Protein AF-A0A9D9HV81-F1 (afdb_monomer_lite)

Structure (mmCIF, N/CA/C/O backbone):
data_AF-A0A9D9HV81-F1
#
_entry.id   AF-A0A9D9HV81-F1
#
loop_
_atom_site.group_PDB
_atom_site.id
_atom_site.type_symbol
_atom_site.label_atom_id
_atom_site.label_alt_id
_atom_site.label_comp_id
_atom_site.label_asym_id
_atom_site.label_entity_id
_atom_site.label_seq_id
_atom_site.pdbx_PDB_ins_code
_atom_site.Cartn_x
_atom_site.Cartn_y
_atom_site.Cartn_z
_atom_site.occupancy
_atom_site.B_iso_or_equiv
_atom_site.auth_seq_id
_atom_site.auth_comp_id
_atom_site.auth_asym_id
_atom_site.auth_atom_id
_atom_site.pdbx_PDB_model_num
ATOM 1 N N . MET A 1 1 ? -72.486 -33.921 -45.889 1.00 36.31 1 MET A N 1
ATOM 2 C CA . MET A 1 1 ? -71.104 -34.350 -45.577 1.00 36.31 1 MET A CA 1
ATOM 3 C C . MET A 1 1 ? -70.377 -33.204 -44.878 1.00 36.31 1 MET A C 1
ATOM 5 O O . MET A 1 1 ? -70.515 -32.095 -45.359 1.00 36.31 1 MET A O 1
ATOM 9 N N . LYS A 1 2 ? -69.633 -33.518 -43.796 1.00 39.72 2 LYS A N 1
ATOM 10 C CA . LYS A 1 2 ? -68.465 -32.812 -43.193 1.00 39.72 2 LYS A CA 1
ATOM 11 C C . LYS A 1 2 ? -68.655 -31.318 -42.820 1.00 39.72 2 LYS A C 1
ATOM 13 O O . LYS A 1 2 ? -68.751 -30.487 -43.702 1.00 39.72 2 LYS A O 1
ATOM 18 N N . LYS A 1 3 ? -68.891 -30.970 -41.539 1.00 55.50 3 LYS A N 1
ATOM 19 C CA . LYS A 1 3 ? -67.945 -30.726 -40.402 1.00 55.50 3 LYS A CA 1
ATOM 20 C C . LYS A 1 3 ? -67.026 -29.500 -40.587 1.00 55.50 3 LYS A C 1
ATOM 22 O O . LYS A 1 3 ? -66.565 -29.294 -41.695 1.00 55.50 3 LYS A O 1
ATOM 27 N N . LEU A 1 4 ? -66.681 -28.862 -39.448 1.00 46.25 4 LEU A N 1
ATOM 28 C CA . LEU A 1 4 ? -65.788 -27.698 -39.189 1.00 46.25 4 LEU A CA 1
ATOM 29 C C . LEU A 1 4 ? -66.523 -26.341 -39.242 1.00 46.25 4 LEU A C 1
ATOM 31 O O . LEU A 1 4 ? -67.206 -26.076 -40.212 1.00 46.25 4 LEU A O 1
ATOM 35 N N . PHE A 1 5 ? -66.492 -25.435 -38.258 1.00 43.47 5 PHE A N 1
ATOM 36 C CA . PHE A 1 5 ? -65.501 -25.096 -37.230 1.00 43.47 5 PHE A CA 1
ATOM 37 C C . PHE A 1 5 ? -66.213 -24.605 -35.951 1.00 43.47 5 PHE A C 1
ATOM 39 O O . PHE A 1 5 ? -66.939 -23.619 -35.990 1.00 43.47 5 PHE A O 1
ATOM 46 N N . ILE A 1 6 ? -65.953 -25.236 -34.804 1.00 50.91 6 ILE A N 1
ATOM 47 C CA . ILE A 1 6 ? -66.181 -24.645 -33.475 1.00 50.91 6 ILE A CA 1
ATOM 48 C C . ILE A 1 6 ? -64.888 -24.881 -32.706 1.00 50.91 6 ILE A C 1
ATOM 50 O O . ILE A 1 6 ? -64.682 -25.964 -32.170 1.00 50.91 6 ILE A O 1
ATOM 54 N N . PHE A 1 7 ? -63.973 -23.914 -32.708 1.00 45.78 7 PHE A N 1
ATOM 55 C CA . PHE A 1 7 ? -62.816 -23.946 -31.819 1.00 45.78 7 PHE A CA 1
ATOM 56 C C . PHE A 1 7 ? -62.365 -22.525 -31.460 1.00 45.78 7 PHE A C 1
ATOM 58 O O . PHE A 1 7 ? -62.000 -21.742 -32.328 1.00 45.78 7 PHE A O 1
ATOM 65 N N . LYS A 1 8 ? -62.314 -22.292 -30.141 1.00 48.19 8 LYS A N 1
ATOM 66 C CA . LYS A 1 8 ? -61.430 -21.360 -29.415 1.00 48.19 8 LYS A CA 1
ATOM 67 C C . LYS A 1 8 ? -61.729 -19.858 -29.510 1.00 48.19 8 LYS A C 1
ATOM 69 O O . LYS A 1 8 ? -60.959 -19.098 -30.075 1.00 48.19 8 LYS A O 1
ATOM 74 N N . SER A 1 9 ? -62.761 -19.428 -28.777 1.00 47.75 9 SER A N 1
ATOM 75 C CA . SER A 1 9 ? -62.931 -18.025 -28.343 1.00 47.75 9 SER A CA 1
ATOM 76 C C . SER A 1 9 ? -62.584 -17.785 -26.858 1.00 47.75 9 SER A C 1
ATOM 78 O O . SER A 1 9 ? -62.739 -16.672 -26.370 1.00 47.75 9 SER A O 1
ATOM 80 N N . ASN A 1 10 ? -62.077 -18.796 -26.135 1.00 47.03 10 ASN A N 1
ATOM 81 C CA . ASN A 1 10 ? -61.756 -18.691 -24.697 1.00 47.03 10 ASN A CA 1
ATOM 82 C C . ASN A 1 10 ? -60.250 -18.554 -24.395 1.00 47.03 10 ASN A C 1
ATOM 84 O O . ASN A 1 10 ? -59.849 -18.611 -23.239 1.00 47.03 10 ASN A O 1
ATOM 88 N N . THR A 1 11 ? -59.400 -18.371 -25.410 1.00 51.91 11 THR A N 1
ATOM 89 C CA . THR A 1 11 ? -57.932 -18.291 -25.236 1.00 51.91 11 THR A CA 1
ATOM 90 C C . THR A 1 11 ? -57.383 -16.862 -25.318 1.00 51.91 11 THR A C 1
ATOM 92 O O . THR A 1 11 ? -56.178 -16.674 -25.213 1.00 51.91 11 THR A O 1
ATOM 95 N N . LEU A 1 12 ? -58.243 -15.849 -25.482 1.00 50.16 12 LEU A N 1
ATOM 96 C CA . LEU A 1 12 ? -57.812 -14.445 -25.551 1.00 50.16 12 LEU A CA 1
ATOM 97 C C . LEU A 1 12 ? -57.922 -13.706 -24.202 1.00 50.16 12 LEU A C 1
ATOM 99 O O . LEU A 1 12 ? -57.233 -12.717 -23.988 1.00 50.16 12 LEU A O 1
ATOM 103 N N . ILE A 1 13 ? -58.735 -14.204 -23.263 1.00 56.94 13 ILE A N 1
ATOM 104 C CA . ILE A 1 13 ? -58.966 -13.544 -21.962 1.00 56.94 13 ILE A CA 1
ATOM 105 C C . ILE A 1 13 ? -57.890 -13.923 -20.926 1.00 56.94 13 ILE A C 1
ATOM 107 O O . ILE A 1 13 ? -57.551 -13.119 -20.063 1.00 56.94 13 ILE A O 1
ATOM 111 N N . ALA A 1 14 ? -57.262 -15.098 -21.053 1.00 55.66 14 ALA A N 1
ATOM 112 C CA . ALA A 1 14 ? -56.193 -15.530 -20.145 1.00 55.66 14 ALA A CA 1
ATOM 113 C C . ALA A 1 14 ? -54.864 -14.767 -20.340 1.00 55.66 14 ALA A C 1
ATOM 115 O O . ALA A 1 14 ? -54.033 -14.752 -19.436 1.00 55.66 14 ALA A O 1
ATOM 116 N N . LEU A 1 15 ? -54.664 -14.104 -21.487 1.00 55.78 15 LEU A N 1
ATOM 117 C CA . LEU A 1 15 ? -53.431 -13.361 -21.778 1.00 55.78 15 LEU A CA 1
ATOM 118 C C . LEU A 1 15 ? -53.443 -11.932 -21.202 1.00 55.78 15 LEU A C 1
ATOM 120 O O . LEU A 1 15 ? -52.384 -11.367 -20.948 1.00 55.78 15 LEU A O 1
ATOM 124 N N . ALA A 1 16 ? -54.624 -11.368 -20.925 1.00 58.56 16 ALA A N 1
ATOM 125 C CA . ALA A 1 16 ? -54.755 -10.025 -20.352 1.00 58.56 16 ALA A CA 1
ATOM 126 C C . ALA A 1 16 ? -54.485 -9.979 -18.833 1.00 58.56 16 ALA A C 1
ATOM 128 O O . ALA A 1 16 ? -54.111 -8.934 -18.310 1.00 58.56 16 ALA A O 1
ATOM 129 N N . ILE A 1 17 ? -54.620 -11.106 -18.123 1.00 59.38 17 ILE A N 1
ATOM 130 C CA . ILE A 1 17 ? -54.433 -11.177 -16.659 1.00 59.38 17 ILE A CA 1
ATOM 131 C C . ILE A 1 17 ? -52.945 -11.346 -16.279 1.00 59.38 17 ILE A C 1
ATOM 133 O O . ILE A 1 17 ? -52.546 -11.041 -15.161 1.00 59.38 17 ILE A O 1
ATOM 137 N N . LEU A 1 18 ? -52.084 -11.753 -17.219 1.00 57.25 18 LEU A N 1
ATOM 138 C CA . LEU A 1 18 ? -50.642 -11.920 -16.978 1.00 57.25 18 LEU A CA 1
ATOM 139 C C . LEU A 1 18 ? -49.826 -10.618 -17.090 1.00 57.25 18 LEU A C 1
ATOM 141 O O . LEU A 1 18 ? -48.638 -10.622 -16.783 1.00 57.25 18 LEU A O 1
ATOM 145 N N . LEU A 1 19 ? -50.441 -9.498 -17.488 1.00 54.34 19 LEU A N 1
ATOM 146 C CA . LEU A 1 19 ? -49.758 -8.205 -17.656 1.00 54.34 19 LEU A CA 1
ATOM 147 C C . LEU A 1 19 ? -49.909 -7.250 -16.454 1.00 54.34 19 LEU A C 1
ATOM 149 O O . LEU A 1 19 ? -49.325 -6.171 -16.468 1.00 54.34 19 LEU A O 1
ATOM 153 N N . SER A 1 20 ? -50.636 -7.627 -15.393 1.00 53.50 20 SER A N 1
ATOM 154 C CA . SER A 1 20 ? -50.851 -6.770 -14.211 1.00 53.50 20 SER A CA 1
ATOM 155 C C . SER A 1 20 ? -49.882 -7.014 -13.044 1.00 53.50 20 SER A C 1
ATOM 157 O O . SER A 1 20 ? -50.071 -6.447 -11.971 1.00 53.50 20 SER A O 1
ATOM 159 N N . ALA A 1 21 ? -48.837 -7.829 -13.220 1.00 47.72 21 ALA A N 1
ATOM 160 C CA . ALA A 1 21 ? -47.859 -8.140 -12.172 1.00 47.72 21 ALA A CA 1
ATOM 161 C C . ALA A 1 21 ? -46.446 -7.635 -12.518 1.00 47.72 21 ALA A C 1
ATOM 163 O O . ALA A 1 21 ? -45.473 -8.378 -12.473 1.00 47.72 21 ALA A O 1
ATOM 164 N N . CYS A 1 22 ? -46.328 -6.351 -12.855 1.00 49.38 22 CYS A N 1
ATOM 165 C CA . CYS A 1 22 ? -45.065 -5.612 -12.755 1.00 49.38 22 CYS A CA 1
ATOM 166 C C . CYS A 1 22 ? -45.307 -4.303 -11.991 1.00 49.38 22 CYS A C 1
ATOM 168 O O . CYS A 1 22 ? -44.971 -3.209 -12.430 1.00 49.38 22 CYS A O 1
ATOM 170 N N . GLY A 1 23 ? -45.960 -4.411 -10.833 1.00 44.56 23 GLY A N 1
ATOM 171 C CA . GLY A 1 23 ? -45.788 -3.417 -9.787 1.00 44.56 23 GLY A CA 1
ATOM 172 C C . GLY A 1 23 ? -44.443 -3.701 -9.140 1.00 44.56 23 GLY A C 1
ATOM 173 O O . GLY A 1 23 ? -44.371 -4.497 -8.210 1.00 44.56 23 GLY A O 1
ATOM 174 N N . THR A 1 24 ? -43.362 -3.112 -9.649 1.00 41.59 24 THR A N 1
ATOM 175 C CA . THR A 1 24 ? -42.150 -2.961 -8.845 1.00 41.59 24 THR A CA 1
ATOM 176 C C . THR A 1 24 ? -42.560 -2.196 -7.600 1.00 41.59 24 THR A C 1
ATOM 178 O O . THR A 1 24 ? -42.765 -0.983 -7.650 1.00 41.59 24 THR A O 1
ATOM 181 N N . THR A 1 25 ? -42.715 -2.905 -6.485 1.00 33.19 25 THR A N 1
ATOM 182 C CA . THR A 1 25 ? -42.706 -2.307 -5.160 1.00 33.19 25 THR A CA 1
ATOM 183 C C . THR A 1 25 ? -41.322 -1.694 -5.010 1.00 33.19 25 THR A C 1
ATOM 185 O O . THR A 1 25 ? -40.359 -2.350 -4.617 1.00 33.19 25 THR A O 1
ATOM 188 N N . VAL A 1 26 ? -41.188 -0.437 -5.427 1.00 36.25 26 VAL A N 1
ATOM 189 C CA . VAL A 1 26 ? -40.045 0.382 -5.061 1.00 36.25 26 VAL A CA 1
ATOM 190 C C . VAL A 1 26 ? -40.230 0.591 -3.569 1.00 36.25 26 VAL A C 1
ATOM 192 O O . VAL A 1 26 ? -41.003 1.445 -3.141 1.00 36.25 26 VAL A O 1
ATOM 195 N N . ASN A 1 27 ? -39.618 -0.277 -2.766 1.00 30.52 27 ASN A N 1
ATOM 196 C CA . ASN A 1 27 ? -39.504 -0.050 -1.339 1.00 30.52 27 ASN A CA 1
ATOM 197 C C . ASN A 1 27 ? -38.667 1.219 -1.180 1.00 30.52 27 ASN A C 1
ATOM 199 O O . ASN A 1 27 ? -37.437 1.169 -1.134 1.00 30.52 27 ASN A O 1
ATOM 203 N N . TYR A 1 28 ? -39.336 2.368 -1.131 1.00 27.66 28 TYR A N 1
ATOM 204 C CA . TYR A 1 28 ? -38.773 3.571 -0.554 1.00 27.66 28 TYR A CA 1
ATOM 205 C C . TYR A 1 28 ? -38.607 3.288 0.935 1.00 27.66 28 TYR A C 1
ATOM 207 O O . TYR A 1 28 ? -39.459 3.614 1.755 1.00 27.66 28 TYR A O 1
ATOM 215 N N . TYR A 1 29 ? -37.494 2.655 1.294 1.00 31.94 29 TYR A N 1
ATOM 216 C CA . TYR A 1 29 ? -36.954 2.831 2.625 1.00 31.94 29 TYR A CA 1
ATOM 217 C C . TYR A 1 29 ? -36.473 4.278 2.678 1.00 31.94 29 TYR A C 1
ATOM 219 O O . TYR A 1 29 ? -35.333 4.574 2.319 1.00 31.94 29 TYR A O 1
ATOM 227 N N . SER A 1 30 ? -37.350 5.200 3.087 1.00 28.27 30 SER A N 1
ATOM 228 C CA . SER A 1 30 ? -36.860 6.439 3.670 1.00 28.27 30 SER A CA 1
ATOM 229 C C . SER A 1 30 ? -36.152 6.017 4.950 1.00 28.27 30 SER A C 1
ATOM 231 O O . SER A 1 30 ? -36.780 5.796 5.985 1.00 28.27 30 SER A O 1
ATOM 233 N N . ALA A 1 31 ? -34.837 5.828 4.870 1.00 29.59 31 ALA A N 1
ATOM 234 C CA . ALA A 1 31 ? -34.019 5.968 6.050 1.00 29.59 31 ALA A CA 1
ATOM 235 C C . ALA A 1 31 ? -34.251 7.408 6.506 1.00 29.59 31 ALA A C 1
ATOM 237 O O . ALA A 1 31 ? -33.694 8.347 5.943 1.00 29.59 31 ALA A O 1
ATOM 238 N N . THR A 1 32 ? -35.126 7.591 7.489 1.00 31.38 32 THR A N 1
ATOM 239 C CA . THR A 1 32 ? -35.118 8.769 8.346 1.00 31.38 32 THR A CA 1
ATOM 240 C C . THR A 1 32 ? -33.841 8.689 9.177 1.00 31.38 32 THR A C 1
ATOM 242 O O . THR A 1 32 ? -33.883 8.490 10.386 1.00 31.38 32 THR A O 1
ATOM 245 N N . SER A 1 33 ? -32.678 8.770 8.523 1.00 30.39 33 SER A N 1
ATOM 246 C CA . SER A 1 33 ? -31.527 9.335 9.196 1.00 30.39 33 SER A CA 1
ATOM 247 C C . SER A 1 33 ? -31.904 10.795 9.356 1.00 30.39 33 SER A C 1
ATOM 249 O O . SER A 1 33 ? -31.981 11.527 8.365 1.00 30.39 33 SER A O 1
ATOM 251 N N . GLU A 1 34 ? -32.195 11.217 10.580 1.00 29.61 34 GLU A N 1
ATOM 252 C CA . GLU A 1 34 ? -31.964 12.609 10.917 1.00 29.61 34 GLU A CA 1
ATOM 253 C C . GLU A 1 34 ? -30.499 12.867 10.574 1.00 29.61 34 GLU A C 1
ATOM 255 O O . GLU A 1 34 ? -29.583 12.475 11.293 1.00 29.61 34 GLU A O 1
ATOM 260 N N . THR A 1 35 ? -30.257 13.445 9.400 1.00 31.36 35 THR A N 1
ATOM 261 C CA . THR A 1 35 ? -28.976 14.059 9.116 1.00 31.36 35 THR A CA 1
ATOM 262 C C . THR A 1 35 ? -28.893 15.203 10.105 1.00 31.36 35 THR A C 1
ATOM 264 O O . THR A 1 35 ? -29.470 16.268 9.869 1.00 31.36 35 THR A O 1
ATOM 267 N N . ILE A 1 36 ? -28.222 14.976 11.236 1.00 36.81 36 ILE A N 1
ATOM 268 C CA . ILE A 1 36 ? -27.678 16.074 12.018 1.00 36.81 36 ILE A CA 1
ATOM 269 C C . ILE A 1 36 ? -26.808 16.823 11.022 1.00 36.81 36 ILE A C 1
ATOM 271 O O . ILE A 1 36 ? -25.747 16.360 10.604 1.00 36.81 36 ILE A O 1
ATOM 275 N N . ASN A 1 37 ? -27.323 17.960 10.571 1.00 37.16 37 ASN A N 1
ATOM 276 C CA . ASN A 1 37 ? -26.587 18.898 9.760 1.00 37.16 37 ASN A CA 1
ATOM 277 C C . ASN A 1 37 ? -25.569 19.513 10.723 1.00 37.16 37 ASN A C 1
ATOM 279 O O . ASN A 1 37 ? -25.836 20.531 11.362 1.00 37.16 37 ASN A O 1
ATOM 283 N N . LEU A 1 38 ? -24.467 18.789 10.950 1.00 42.03 38 LEU A N 1
ATOM 284 C CA . LEU A 1 38 ? -23.359 19.222 11.785 1.00 42.03 38 LEU A CA 1
ATOM 285 C C . LEU A 1 38 ? -22.906 20.545 11.184 1.00 42.03 38 LEU A C 1
ATOM 287 O O . LEU A 1 38 ? -22.355 20.569 10.086 1.00 42.03 38 LEU A O 1
ATOM 291 N N . GLY A 1 39 ? -23.247 21.646 11.853 1.00 42.31 39 GLY A N 1
ATOM 292 C CA . GLY A 1 39 ? -23.007 22.999 11.376 1.00 42.31 39 GLY A CA 1
ATOM 293 C C . GLY A 1 39 ? -21.526 23.208 11.083 1.00 42.31 39 GLY A C 1
ATOM 294 O O . GLY A 1 39 ? -20.763 23.551 11.974 1.00 42.31 39 GLY A O 1
ATOM 295 N N . LYS A 1 40 ? -21.148 22.953 9.831 1.00 43.22 40 LYS A N 1
ATOM 296 C CA . LYS A 1 40 ? -19.924 23.262 9.085 1.00 43.22 40 LYS A CA 1
ATOM 297 C C . LYS A 1 40 ? -18.533 23.096 9.711 1.00 43.22 40 LYS A C 1
ATOM 299 O O . LYS A 1 40 ? -17.599 23.203 8.938 1.00 43.22 40 LYS A O 1
ATOM 304 N N . ASN A 1 41 ? -18.330 22.780 10.989 1.00 49.62 41 ASN A N 1
ATOM 305 C CA . ASN A 1 41 ? -16.979 22.620 11.550 1.00 49.62 41 ASN A CA 1
ATOM 306 C C . ASN A 1 41 ? -16.942 21.566 12.669 1.00 49.62 41 ASN A C 1
ATOM 308 O O . ASN A 1 41 ? -16.782 21.905 13.845 1.00 49.62 41 ASN A O 1
ATOM 312 N N . VAL A 1 42 ? -17.112 20.287 12.320 1.00 46.31 42 VAL A N 1
ATOM 313 C CA . VAL A 1 42 ? -16.677 19.200 13.210 1.00 46.31 42 VAL A CA 1
ATOM 314 C C . VAL A 1 42 ? -15.239 18.878 12.858 1.00 46.31 42 VAL A C 1
ATOM 316 O O . VAL A 1 42 ? -14.970 18.357 11.778 1.00 46.31 42 VAL A O 1
ATOM 319 N N . MET A 1 43 ? -14.324 19.225 13.760 1.00 55.41 43 MET A N 1
ATOM 320 C CA . MET A 1 43 ? -12.953 18.743 13.674 1.00 55.41 43 MET A CA 1
ATOM 321 C C . MET A 1 43 ? -12.905 17.349 14.283 1.00 55.41 43 MET A C 1
ATOM 323 O O . MET A 1 43 ? -13.238 17.145 15.453 1.00 55.41 43 MET A O 1
ATOM 327 N N . ILE A 1 44 ? -12.497 16.388 13.466 1.00 57.28 44 ILE A N 1
ATOM 328 C CA . ILE A 1 44 ? -12.262 15.024 13.912 1.00 57.28 44 ILE A CA 1
ATOM 329 C C . ILE A 1 44 ? -10.820 14.968 14.397 1.00 57.28 44 ILE A C 1
ATOM 331 O O . ILE A 1 44 ? -9.903 15.348 13.667 1.00 57.28 44 ILE A O 1
ATOM 335 N N . GLN A 1 45 ? -10.611 14.515 15.633 1.00 64.94 45 GLN A N 1
ATOM 336 C CA . GLN A 1 45 ? -9.253 14.233 16.084 1.00 64.94 45 GLN A CA 1
ATOM 337 C C . GLN A 1 45 ? -8.672 13.109 15.219 1.00 64.94 45 GLN A C 1
ATOM 339 O O . GLN A 1 45 ? -9.340 12.083 15.054 1.00 64.94 45 GLN A O 1
ATOM 344 N N . PRO A 1 46 ? -7.455 13.270 14.668 1.00 65.75 46 PRO A N 1
ATOM 345 C CA . PRO A 1 46 ? -6.825 12.196 13.920 1.00 65.75 46 PRO A CA 1
ATOM 346 C C . PRO A 1 46 ? -6.703 10.955 14.802 1.00 65.75 46 PRO A C 1
ATOM 348 O O . PRO A 1 46 ? -6.473 11.036 16.014 1.00 65.75 46 PRO A O 1
ATOM 351 N N . ILE A 1 47 ? -6.896 9.802 14.178 1.00 70.44 47 ILE A N 1
ATOM 352 C CA . ILE A 1 47 ? -6.800 8.510 14.845 1.00 70.44 47 ILE A CA 1
ATOM 353 C C . ILE A 1 47 ? -5.384 8.003 14.622 1.00 70.44 47 ILE A C 1
ATOM 355 O O . ILE A 1 47 ? -4.862 8.052 13.506 1.00 70.44 47 ILE A O 1
ATOM 359 N N . LEU A 1 48 ? -4.775 7.511 15.693 1.00 74.50 48 LEU A N 1
ATOM 360 C CA . LEU A 1 48 ? -3.495 6.829 15.656 1.00 74.50 48 LEU A CA 1
ATOM 361 C C . LEU A 1 48 ? -3.723 5.336 15.797 1.00 74.50 48 LEU A C 1
ATOM 363 O O . LEU A 1 48 ? -4.506 4.896 16.640 1.00 74.50 48 LEU A O 1
ATOM 367 N N . ALA A 1 49 ? -3.015 4.572 14.977 1.00 79.69 49 ALA A N 1
ATOM 368 C CA . ALA A 1 49 ? -2.937 3.128 15.093 1.00 79.69 49 ALA A CA 1
ATOM 369 C C . ALA A 1 49 ? -1.473 2.717 15.228 1.00 79.69 49 ALA A C 1
ATOM 371 O O . ALA A 1 49 ? -0.609 3.183 14.478 1.00 79.69 49 ALA A O 1
ATOM 372 N N . GLN A 1 50 ? -1.208 1.818 16.170 1.00 79.00 50 GLN A N 1
ATOM 373 C CA . GLN A 1 50 ? 0.074 1.144 16.261 1.00 79.00 50 GLN A CA 1
ATOM 374 C C . GLN A 1 50 ? 0.128 0.052 15.191 1.00 79.00 50 GLN A C 1
ATOM 376 O O . GLN A 1 50 ? -0.829 -0.708 15.024 1.00 79.00 50 GLN A O 1
ATOM 381 N N . LEU A 1 51 ? 1.250 -0.052 14.480 1.00 82.94 51 LEU A N 1
ATOM 382 C CA . LEU A 1 51 ? 1.471 -1.153 13.549 1.00 82.94 51 LEU A CA 1
ATOM 383 C C . LEU A 1 51 ? 2.257 -2.261 14.239 1.00 82.94 51 LEU A C 1
ATOM 385 O O . LEU A 1 51 ? 3.377 -2.028 14.698 1.00 82.94 51 LEU A O 1
ATOM 389 N N . ASP A 1 52 ? 1.677 -3.456 14.268 1.00 85.75 52 ASP A N 1
ATOM 390 C CA . ASP A 1 52 ? 2.391 -4.695 14.566 1.00 85.75 52 ASP A CA 1
ATOM 391 C C . ASP A 1 52 ? 3.025 -5.197 13.264 1.00 85.75 52 ASP A C 1
ATOM 393 O O . ASP A 1 52 ? 2.346 -5.761 12.398 1.00 85.75 52 ASP A O 1
ATOM 397 N N . VAL A 1 53 ? 4.303 -4.864 13.070 1.00 87.88 53 VAL A N 1
ATOM 398 C CA . VAL A 1 53 ? 5.038 -5.098 11.823 1.00 87.88 53 VAL A CA 1
ATOM 399 C C . VAL A 1 53 ? 5.795 -6.413 11.918 1.00 87.88 53 VAL A C 1
ATOM 401 O O . VAL A 1 53 ? 6.659 -6.594 12.775 1.00 87.88 53 VAL A O 1
ATOM 404 N N . THR A 1 54 ? 5.532 -7.323 10.983 1.00 87.75 54 THR A N 1
ATOM 405 C CA . THR A 1 54 ? 6.305 -8.563 10.891 1.00 87.75 54 THR A CA 1
ATOM 406 C C . THR A 1 54 ? 7.677 -8.256 10.282 1.00 87.75 54 THR A C 1
ATOM 408 O O . THR A 1 54 ? 7.730 -7.654 9.211 1.00 87.75 54 THR A O 1
ATOM 411 N N . PRO A 1 55 ? 8.801 -8.703 10.877 1.00 81.56 55 PRO A N 1
ATOM 412 C CA . PRO A 1 55 ? 10.150 -8.355 10.411 1.00 81.56 55 PRO A CA 1
ATOM 413 C C . PRO A 1 55 ? 10.577 -9.085 9.125 1.00 81.56 55 PRO A C 1
ATOM 415 O O . PRO A 1 55 ? 11.707 -8.933 8.672 1.00 81.56 55 PRO A O 1
ATOM 418 N N . THR A 1 56 ? 9.710 -9.919 8.550 1.00 87.12 56 THR A N 1
ATOM 419 C CA . THR A 1 56 ? 9.971 -10.670 7.317 1.00 87.12 56 THR A CA 1
ATOM 420 C C . THR A 1 56 ? 9.260 -10.004 6.149 1.00 87.12 56 THR A C 1
ATOM 422 O O . THR A 1 56 ? 8.067 -9.717 6.236 1.00 87.12 56 THR A O 1
ATOM 425 N N . HIS A 1 57 ? 9.979 -9.787 5.047 1.00 87.69 57 HIS A N 1
ATOM 426 C CA . HIS A 1 57 ? 9.383 -9.244 3.830 1.00 87.69 57 HIS A CA 1
ATOM 427 C C . HIS A 1 57 ? 8.354 -10.196 3.237 1.00 87.69 57 HIS A C 1
ATOM 429 O O . HIS A 1 57 ? 8.547 -11.412 3.206 1.00 87.69 57 HIS A O 1
ATOM 435 N N . VAL A 1 58 ? 7.306 -9.609 2.673 1.00 93.06 58 VAL A N 1
ATOM 436 C CA . VAL A 1 58 ? 6.426 -10.289 1.733 1.00 93.06 58 VAL A CA 1
ATOM 437 C C . VAL A 1 58 ? 6.698 -9.778 0.324 1.00 93.06 58 VAL A C 1
ATOM 439 O O . VAL A 1 58 ? 6.913 -8.583 0.110 1.00 93.06 58 VAL A O 1
ATOM 442 N N . THR A 1 59 ? 6.677 -10.697 -0.637 1.00 94.56 59 THR A N 1
ATOM 443 C CA . THR A 1 59 ? 6.820 -10.393 -2.060 1.00 94.56 59 THR A CA 1
ATOM 444 C C . THR A 1 59 ? 5.606 -10.903 -2.818 1.00 94.56 59 THR A C 1
ATOM 446 O O . THR A 1 59 ? 5.167 -12.033 -2.609 1.00 94.56 59 THR A O 1
ATOM 449 N N . ALA A 1 60 ? 5.088 -10.093 -3.737 1.00 95.31 60 ALA A N 1
ATOM 450 C CA . ALA A 1 60 ? 4.117 -10.547 -4.724 1.00 95.31 60 ALA A CA 1
ATOM 451 C C . ALA A 1 60 ? 4.423 -9.952 -6.093 1.00 95.31 60 ALA A C 1
ATOM 453 O O . ALA A 1 60 ? 4.888 -8.820 -6.197 1.00 95.31 60 ALA A O 1
ATOM 454 N N . THR A 1 61 ? 4.113 -10.714 -7.137 1.00 96.06 61 THR A N 1
ATOM 455 C CA . THR A 1 61 ? 4.326 -10.315 -8.528 1.00 96.06 61 THR A CA 1
ATOM 456 C C . THR A 1 61 ? 3.024 -10.429 -9.311 1.00 96.06 61 THR A C 1
ATOM 458 O O . THR A 1 61 ? 2.307 -11.424 -9.171 1.00 96.06 61 THR A O 1
ATOM 461 N N . LEU A 1 62 ? 2.732 -9.424 -10.136 1.00 94.06 62 LEU A N 1
ATOM 462 C CA . LEU A 1 62 ? 1.774 -9.494 -11.237 1.00 94.06 62 LEU A CA 1
ATOM 463 C C . LEU A 1 62 ? 2.539 -9.658 -12.548 1.00 94.06 62 LEU A C 1
ATOM 465 O O . LEU A 1 62 ? 3.496 -8.921 -12.805 1.00 94.06 62 LEU A O 1
ATOM 469 N N . ASN A 1 63 ? 2.113 -10.618 -13.362 1.00 95.44 63 ASN A N 1
ATOM 470 C CA . ASN A 1 63 ? 2.648 -10.842 -14.705 1.00 95.44 63 ASN A CA 1
ATOM 471 C C . ASN A 1 63 ? 1.777 -10.143 -15.762 1.00 95.44 63 ASN A C 1
ATOM 473 O O . ASN A 1 63 ? 0.686 -9.670 -15.454 1.00 95.44 63 ASN A O 1
ATOM 477 N N . ALA A 1 64 ? 2.238 -10.098 -17.015 1.00 91.44 64 ALA A N 1
ATOM 478 C CA . ALA A 1 64 ? 1.592 -9.361 -18.107 1.00 91.44 64 ALA A CA 1
ATOM 479 C C . ALA A 1 64 ? 0.082 -9.638 -18.253 1.00 91.44 64 ALA A C 1
ATOM 481 O O . ALA A 1 64 ? -0.698 -8.713 -18.453 1.00 91.44 64 ALA A O 1
ATOM 482 N N . ASN A 1 65 ? -0.344 -10.891 -18.082 1.00 90.19 65 ASN A N 1
ATOM 483 C CA . ASN A 1 65 ? -1.754 -11.290 -18.134 1.00 90.19 65 ASN A CA 1
ATOM 484 C C . ASN A 1 65 ? -2.597 -10.744 -16.967 1.00 90.19 65 ASN A C 1
ATOM 486 O O . ASN A 1 65 ? -3.792 -10.530 -17.120 1.00 90.19 65 ASN A O 1
ATOM 490 N N . GLU A 1 66 ? -1.995 -10.533 -15.796 1.00 88.38 66 GLU A N 1
ATOM 491 C CA . GLU A 1 66 ? -2.657 -9.944 -14.623 1.00 88.38 66 GL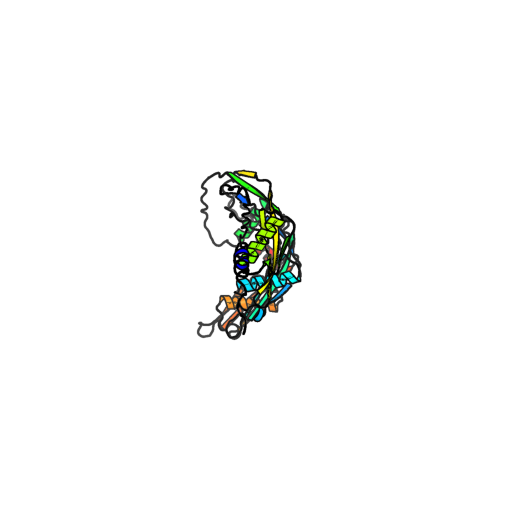U A CA 1
ATOM 492 C C . GLU A 1 66 ? -2.643 -8.406 -14.661 1.00 88.38 66 GLU A C 1
ATOM 494 O O . GLU A 1 66 ? -3.386 -7.761 -13.925 1.00 88.38 66 GLU A O 1
ATOM 499 N N . LEU A 1 67 ? -1.778 -7.820 -15.494 1.00 90.25 67 LEU A N 1
ATOM 500 C CA . LEU A 1 67 ? -1.632 -6.376 -15.684 1.00 90.25 67 LEU A CA 1
ATOM 501 C C . LEU A 1 67 ? -2.525 -5.831 -16.806 1.00 90.25 67 LEU A C 1
ATOM 503 O O . LEU A 1 67 ? -2.699 -4.616 -16.917 1.00 90.25 67 LEU A O 1
ATOM 507 N N . GLU A 1 68 ? -3.087 -6.705 -17.640 1.00 88.00 68 GLU A N 1
ATOM 508 C CA . GLU A 1 68 ? -3.911 -6.311 -18.776 1.00 88.00 68 GLU A CA 1
ATOM 509 C C . GLU A 1 68 ? -5.119 -5.470 -18.327 1.00 88.00 68 GLU A C 1
ATOM 511 O O . GLU A 1 68 ? -5.910 -5.865 -17.472 1.00 88.00 68 GLU A O 1
ATOM 516 N N . GLY A 1 69 ? -5.250 -4.268 -18.897 1.00 82.12 69 GLY A N 1
ATOM 517 C CA . GLY A 1 69 ? -6.333 -3.334 -18.570 1.00 82.12 69 GLY A CA 1
ATOM 518 C C . GLY A 1 69 ? -6.173 -2.578 -17.243 1.00 82.12 69 GLY A C 1
ATOM 519 O O . GLY A 1 69 ? -7.037 -1.760 -16.916 1.00 82.12 69 GLY A O 1
ATOM 520 N N . LEU A 1 70 ? -5.085 -2.794 -16.496 1.00 83.19 70 LEU A N 1
ATOM 521 C CA . LEU A 1 70 ? -4.764 -2.022 -15.296 1.00 83.19 70 LEU A CA 1
ATOM 522 C C . LEU A 1 70 ? -3.834 -0.854 -15.635 1.00 83.19 70 LEU A C 1
ATOM 524 O O . LEU A 1 70 ? -2.817 -1.010 -16.307 1.00 83.19 70 LEU A O 1
ATOM 528 N N . ASP A 1 71 ? -4.154 0.331 -15.117 1.00 88.19 71 ASP A N 1
ATOM 529 C CA . ASP A 1 71 ? -3.174 1.413 -15.044 1.00 88.19 71 ASP A CA 1
ATOM 530 C C . ASP A 1 71 ? -2.143 1.137 -13.931 1.00 88.19 71 ASP A C 1
ATOM 532 O O . ASP A 1 71 ? -2.340 0.279 -13.067 1.00 88.19 71 ASP A O 1
ATOM 536 N N . VAL A 1 72 ? -1.031 1.878 -13.931 1.00 82.69 72 VAL A N 1
ATOM 537 C CA . VAL A 1 72 ? 0.067 1.679 -12.965 1.00 82.69 72 VAL A CA 1
ATOM 538 C C . VAL A 1 72 ? -0.400 1.848 -11.517 1.00 82.69 72 VAL A C 1
ATOM 540 O O . VAL A 1 72 ? 0.089 1.149 -10.631 1.00 82.69 72 VAL A O 1
ATOM 543 N N . SER A 1 73 ? -1.338 2.760 -11.252 1.00 81.88 73 SER A N 1
ATOM 544 C CA . SER A 1 73 ? -1.824 2.994 -9.893 1.00 81.88 73 SER A CA 1
ATOM 545 C C . SER A 1 73 ? -2.655 1.812 -9.405 1.00 81.88 73 SER A C 1
ATOM 547 O O . SER A 1 73 ? -2.415 1.319 -8.305 1.00 81.88 73 SER A O 1
ATOM 549 N N . LYS A 1 74 ? -3.578 1.316 -10.234 1.00 79.94 74 LYS A N 1
ATOM 550 C CA . LYS A 1 74 ? -4.369 0.119 -9.944 1.00 79.94 74 LYS A CA 1
ATOM 551 C C . LYS A 1 74 ? -3.485 -1.107 -9.810 1.00 79.94 74 LYS A C 1
ATOM 553 O O . LYS A 1 74 ? -3.622 -1.827 -8.833 1.00 79.94 74 LYS A O 1
ATOM 558 N N . ALA A 1 75 ? -2.522 -1.296 -10.711 1.00 87.06 75 ALA A N 1
ATOM 559 C CA . ALA A 1 75 ? -1.578 -2.405 -10.642 1.00 87.06 75 ALA A CA 1
ATOM 560 C C . ALA A 1 75 ? -0.804 -2.418 -9.310 1.00 87.06 75 ALA A C 1
ATOM 562 O O . ALA A 1 75 ? -0.669 -3.478 -8.698 1.00 87.06 75 ALA A O 1
ATOM 563 N N . LYS A 1 76 ? -0.363 -1.250 -8.809 1.00 87.06 76 LYS A N 1
ATOM 564 C CA . LYS A 1 76 ? 0.281 -1.115 -7.487 1.00 87.06 76 LYS A CA 1
ATOM 565 C C . LYS A 1 76 ? -0.644 -1.513 -6.336 1.00 87.06 76 LYS A C 1
ATOM 567 O O . LYS A 1 76 ? -0.219 -2.238 -5.433 1.00 87.06 76 LYS A O 1
ATOM 572 N N . THR A 1 77 ? -1.903 -1.085 -6.372 1.00 82.81 77 THR A N 1
ATOM 573 C CA . THR A 1 77 ? -2.905 -1.493 -5.378 1.00 82.81 77 THR A CA 1
ATOM 574 C C . THR A 1 77 ? -3.169 -2.999 -5.450 1.00 82.81 77 THR A C 1
ATOM 576 O O . THR A 1 77 ? -3.143 -3.673 -4.423 1.00 82.81 77 THR A O 1
ATOM 579 N N . THR A 1 78 ? -3.334 -3.556 -6.652 1.00 85.94 78 THR A N 1
ATOM 580 C CA . THR A 1 78 ? -3.599 -4.982 -6.883 1.00 85.94 78 THR A CA 1
ATOM 581 C C . THR A 1 78 ? -2.445 -5.865 -6.412 1.00 85.94 78 THR A C 1
ATOM 583 O O . THR A 1 78 ? -2.678 -6.847 -5.708 1.00 85.94 78 THR A O 1
ATOM 586 N N . VAL A 1 79 ? -1.194 -5.524 -6.742 1.00 92.50 79 VAL A N 1
ATOM 587 C CA . VAL A 1 79 ? -0.031 -6.316 -6.309 1.00 92.50 79 VAL A CA 1
ATOM 588 C C . VAL A 1 79 ? 0.162 -6.241 -4.790 1.00 92.50 79 VAL A C 1
ATOM 590 O O . VAL A 1 79 ? 0.505 -7.244 -4.166 1.00 92.50 79 VAL A O 1
ATOM 593 N N . SER A 1 80 ? -0.133 -5.091 -4.173 1.00 89.75 80 SER A N 1
ATOM 594 C CA . SER A 1 80 ? -0.083 -4.928 -2.714 1.00 89.75 80 SER A CA 1
ATOM 595 C C . SER A 1 80 ? -1.152 -5.765 -2.024 1.00 89.75 80 SER A C 1
ATOM 597 O O . SER A 1 80 ? -0.852 -6.481 -1.073 1.00 89.75 80 SER A O 1
ATOM 599 N N . ALA A 1 81 ? -2.382 -5.755 -2.544 1.00 84.56 81 ALA A N 1
ATOM 600 C CA . ALA A 1 81 ? -3.456 -6.611 -2.054 1.00 84.56 81 ALA A CA 1
ATOM 601 C C . ALA A 1 81 ? -3.098 -8.101 -2.195 1.00 84.56 81 ALA A C 1
ATOM 603 O O . ALA A 1 81 ? -3.322 -8.881 -1.267 1.00 84.56 81 ALA A O 1
ATOM 604 N N . LYS A 1 82 ? -2.470 -8.494 -3.315 1.00 90.31 82 LYS A N 1
ATOM 605 C CA . LYS A 1 82 ? -1.951 -9.854 -3.522 1.00 90.31 82 LYS A CA 1
ATOM 606 C C . LYS A 1 82 ? -0.929 -10.223 -2.445 1.00 90.31 82 LYS A C 1
ATOM 608 O O . LYS A 1 82 ? -1.085 -11.268 -1.820 1.00 90.31 82 LYS A O 1
ATOM 613 N N . ALA A 1 83 ? 0.047 -9.361 -2.158 1.00 92.19 83 ALA A N 1
ATOM 614 C CA . ALA A 1 83 ? 1.017 -9.583 -1.083 1.00 92.19 83 ALA A CA 1
ATOM 615 C C . ALA A 1 83 ? 0.344 -9.719 0.295 1.00 92.19 83 ALA A C 1
ATOM 617 O O . ALA A 1 83 ? 0.560 -10.713 0.987 1.00 92.19 83 ALA A O 1
ATOM 618 N N . LEU A 1 84 ? -0.531 -8.780 0.667 1.00 89.81 84 LEU A N 1
ATOM 619 C CA . LEU A 1 84 ? -1.224 -8.773 1.963 1.00 89.81 84 LEU A CA 1
ATOM 620 C C . LEU A 1 84 ? -2.125 -9.995 2.173 1.00 89.81 84 LEU A C 1
ATOM 622 O O . LEU A 1 84 ? -2.233 -10.500 3.292 1.00 89.81 84 LEU A O 1
ATOM 626 N N . SER A 1 85 ? -2.725 -10.517 1.099 1.00 87.50 85 SER A N 1
ATOM 627 C CA . SER A 1 85 ? -3.570 -11.714 1.169 1.00 87.50 85 SER A CA 1
ATOM 628 C C . SER A 1 85 ? -2.809 -12.968 1.615 1.00 87.50 85 SER A C 1
ATOM 630 O O . SER A 1 85 ? -3.392 -13.834 2.263 1.00 87.50 85 SER A O 1
ATOM 632 N N . THR A 1 86 ? -1.502 -13.051 1.334 1.00 91.12 86 THR A N 1
ATOM 633 C CA . THR A 1 86 ? -0.671 -14.208 1.716 1.00 91.12 86 THR A CA 1
ATOM 634 C C . THR A 1 86 ? -0.299 -14.221 3.198 1.00 91.12 86 THR A C 1
ATOM 636 O O . THR A 1 86 ? 0.002 -15.278 3.746 1.00 91.12 86 THR A O 1
ATOM 639 N N . THR A 1 87 ? -0.342 -13.062 3.858 1.00 90.25 87 THR A N 1
ATOM 640 C CA . THR A 1 87 ? 0.102 -12.878 5.249 1.00 90.25 87 THR A CA 1
ATOM 641 C C . THR A 1 87 ? -1.028 -12.491 6.201 1.00 90.25 87 THR A C 1
ATOM 643 O O . THR A 1 87 ? -0.803 -12.377 7.405 1.00 90.25 87 THR A O 1
ATO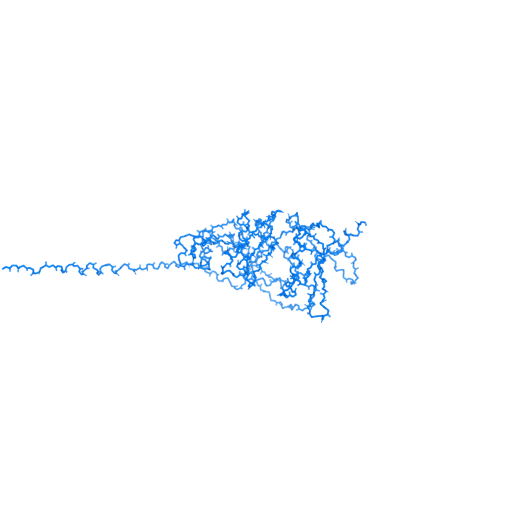M 646 N N . ASN A 1 88 ? -2.254 -12.313 5.689 1.00 88.44 88 ASN A N 1
ATOM 647 C CA . ASN A 1 88 ? -3.402 -11.802 6.445 1.00 88.44 88 ASN A CA 1
ATOM 648 C C . ASN A 1 88 ? -3.076 -10.485 7.180 1.00 88.44 88 ASN A C 1
ATOM 650 O O . ASN A 1 88 ? -3.471 -10.282 8.331 1.00 88.44 88 ASN A O 1
ATOM 654 N N . ALA A 1 89 ? -2.301 -9.620 6.530 1.00 90.06 89 ALA A N 1
ATOM 655 C CA . ALA A 1 89 ? -1.943 -8.301 7.032 1.00 90.06 89 ALA A CA 1
ATOM 656 C C . ALA A 1 89 ? -2.924 -7.229 6.536 1.00 90.06 89 ALA A C 1
ATOM 658 O O . ALA A 1 89 ? -3.696 -7.460 5.604 1.00 90.06 89 ALA A O 1
ATOM 659 N N . ASP A 1 90 ? -2.899 -6.062 7.176 1.00 83.44 90 ASP A N 1
ATOM 660 C CA . ASP A 1 90 ? -3.780 -4.940 6.843 1.00 83.44 90 ASP A CA 1
ATOM 661 C C . ASP A 1 90 ? -3.103 -3.925 5.916 1.00 83.44 90 ASP A C 1
ATOM 663 O O . ASP A 1 90 ? -3.767 -3.305 5.087 1.00 83.44 90 ASP A O 1
ATOM 667 N N . VAL A 1 91 ? -1.784 -3.753 6.049 1.00 87.12 91 VAL A N 1
ATOM 668 C CA . VAL A 1 91 ? -1.006 -2.758 5.301 1.00 87.12 91 VAL A CA 1
ATOM 669 C C . VAL A 1 91 ? 0.431 -3.229 5.072 1.00 87.12 91 VAL A C 1
ATOM 671 O O . VAL A 1 91 ? 0.963 -4.033 5.838 1.00 87.12 91 VAL A O 1
ATOM 674 N N . LEU A 1 92 ? 1.060 -2.748 3.994 1.00 84.94 92 LEU A N 1
ATOM 675 C CA . LEU A 1 92 ? 2.496 -2.906 3.757 1.00 84.94 92 LEU A CA 1
ATOM 676 C C . LEU A 1 92 ? 3.231 -1.658 4.241 1.00 84.94 92 LEU A C 1
ATOM 678 O O . LEU A 1 92 ? 2.958 -0.553 3.773 1.00 84.94 92 LEU A O 1
ATOM 682 N N . VAL A 1 93 ? 4.192 -1.841 5.139 1.00 84.81 93 VAL A N 1
ATOM 683 C CA . VAL A 1 93 ? 5.127 -0.800 5.569 1.00 84.81 93 VAL A CA 1
ATOM 684 C C . VAL A 1 93 ? 6.322 -0.775 4.619 1.00 84.81 93 VAL A C 1
ATOM 686 O O . VAL A 1 93 ? 6.838 -1.827 4.235 1.00 84.81 93 VAL A O 1
ATOM 689 N N . ALA A 1 94 ? 6.736 0.439 4.243 1.00 79.56 94 ALA A N 1
ATOM 690 C CA . ALA A 1 94 ? 7.822 0.710 3.299 1.00 79.56 94 ALA A CA 1
ATOM 691 C C . ALA A 1 94 ? 7.720 -0.102 1.983 1.00 79.56 94 ALA A C 1
ATOM 693 O O . ALA A 1 94 ? 8.654 -0.824 1.630 1.00 79.56 94 ALA A O 1
ATOM 694 N N . PRO A 1 95 ? 6.593 -0.022 1.244 1.00 86.62 95 PRO A N 1
ATOM 695 C CA . PRO A 1 95 ? 6.432 -0.796 0.023 1.00 86.62 95 PRO A CA 1
ATOM 696 C C . PRO A 1 95 ? 7.397 -0.317 -1.071 1.00 86.62 95 PRO A C 1
ATOM 698 O O . PRO A 1 95 ? 7.411 0.861 -1.438 1.00 86.62 95 PRO A O 1
ATOM 701 N N . ARG A 1 96 ? 8.154 -1.248 -1.653 1.00 85.56 96 ARG A N 1
ATOM 702 C CA . ARG A 1 96 ? 9.005 -1.031 -2.826 1.00 85.56 96 ARG A CA 1
ATOM 703 C C . ARG A 1 96 ? 8.398 -1.715 -4.040 1.00 85.56 96 ARG A C 1
ATOM 705 O O . ARG A 1 96 ? 8.024 -2.881 -3.967 1.00 85.56 96 ARG A O 1
ATOM 712 N N . TYR A 1 97 ? 8.351 -1.006 -5.164 1.00 88.69 97 TYR A N 1
ATOM 713 C CA . TYR A 1 97 ? 7.825 -1.532 -6.422 1.00 88.69 97 TYR A CA 1
ATOM 714 C C . TYR A 1 97 ? 8.927 -1.651 -7.468 1.00 88.69 97 TYR A C 1
ATOM 716 O O . TYR A 1 97 ? 9.629 -0.681 -7.757 1.00 88.69 97 TYR A O 1
ATOM 724 N N . GLU A 1 98 ? 9.020 -2.823 -8.079 1.00 88.25 98 GLU A N 1
ATOM 725 C CA . GLU A 1 98 ? 9.874 -3.095 -9.227 1.00 88.25 98 GLU A CA 1
ATOM 726 C C . GLU A 1 98 ? 9.010 -3.311 -10.460 1.00 88.25 98 GLU A C 1
ATOM 728 O O . GLU A 1 98 ? 8.113 -4.153 -10.462 1.00 88.25 98 GLU A O 1
ATOM 733 N N . MET A 1 99 ? 9.272 -2.524 -11.498 1.00 90.50 99 MET A N 1
ATOM 734 C CA . MET A 1 99 ? 8.536 -2.544 -12.757 1.00 90.50 99 MET A CA 1
ATOM 735 C C . MET A 1 99 ? 9.474 -2.981 -13.874 1.00 90.50 99 MET A C 1
ATOM 737 O O . MET A 1 99 ? 10.526 -2.371 -14.066 1.00 90.50 99 MET A O 1
ATOM 741 N N . GLU A 1 100 ? 9.070 -3.999 -14.623 1.00 89.12 100 GLU A N 1
ATOM 742 C CA . GLU A 1 100 ? 9.719 -4.408 -15.865 1.00 89.12 100 GLU A CA 1
ATOM 743 C C . GLU A 1 100 ? 8.787 -4.075 -17.033 1.00 89.12 100 GLU A C 1
ATOM 745 O O . GLU A 1 100 ? 7.567 -4.241 -16.943 1.00 89.12 100 GLU A O 1
ATOM 750 N N . TYR A 1 101 ? 9.371 -3.581 -18.122 1.00 87.75 101 TYR A N 1
ATOM 751 C CA . TYR A 1 101 ? 8.657 -3.219 -19.342 1.00 87.75 101 TYR A CA 1
ATOM 752 C C . TYR A 1 101 ? 9.127 -4.116 -20.485 1.00 87.75 101 TYR A C 1
ATOM 754 O O . TYR A 1 101 ? 10.298 -4.494 -20.534 1.00 87.75 101 TYR A O 1
ATOM 762 N N . ASP A 1 102 ? 8.223 -4.464 -21.394 1.00 89.06 102 ASP A N 1
ATOM 763 C CA . ASP A 1 102 ? 8.566 -5.183 -22.619 1.00 89.06 102 ASP A CA 1
ATOM 764 C C . ASP A 1 102 ? 9.214 -4.267 -23.678 1.00 89.06 102 ASP A C 1
ATOM 766 O O . ASP A 1 102 ? 9.426 -3.067 -23.472 1.00 89.06 102 ASP A O 1
ATOM 770 N N . ALA A 1 103 ? 9.532 -4.843 -24.842 1.00 85.00 103 ALA A N 1
ATOM 771 C CA . ALA A 1 103 ? 10.118 -4.118 -25.970 1.00 85.00 103 ALA A CA 1
ATOM 772 C C . ALA A 1 103 ? 9.200 -3.010 -26.530 1.00 85.00 103 ALA A C 1
ATOM 774 O O . ALA A 1 103 ? 9.690 -2.046 -27.118 1.00 85.00 103 ALA A O 1
ATOM 775 N N . GLU A 1 104 ? 7.885 -3.113 -26.321 1.00 88.06 104 GLU A N 1
ATOM 776 C CA . GLU A 1 104 ? 6.888 -2.110 -26.715 1.00 88.06 104 GLU A CA 1
ATOM 777 C C . GLU A 1 104 ? 6.673 -1.039 -25.632 1.00 88.06 104 GLU A C 1
ATOM 779 O O . GLU A 1 104 ? 5.802 -0.178 -25.774 1.00 88.06 104 GLU A O 1
ATOM 784 N N . LYS A 1 105 ? 7.476 -1.059 -24.557 1.00 84.75 105 LYS A N 1
ATOM 785 C CA . LYS A 1 105 ? 7.358 -0.184 -23.381 1.00 84.75 105 LYS A CA 1
ATOM 786 C C . LYS A 1 105 ? 6.042 -0.359 -22.616 1.00 84.75 105 LYS A C 1
ATOM 788 O O . LYS A 1 105 ? 5.630 0.547 -21.890 1.00 84.75 105 LYS A O 1
ATOM 793 N N . LYS A 1 106 ? 5.385 -1.512 -22.737 1.00 87.25 106 LYS A N 1
ATOM 794 C CA . LYS A 1 106 ? 4.240 -1.875 -21.897 1.00 87.25 106 LYS A CA 1
ATOM 795 C C . LYS A 1 106 ? 4.738 -2.553 -20.628 1.00 87.25 106 LYS A C 1
ATOM 797 O O . LYS A 1 106 ? 5.728 -3.279 -20.647 1.00 87.25 106 LYS A O 1
ATOM 802 N N . LEU A 1 107 ? 4.068 -2.289 -19.509 1.00 88.75 107 LEU A N 1
ATOM 803 C CA . LEU A 1 107 ? 4.402 -2.897 -18.222 1.00 88.75 107 LEU A CA 1
ATOM 804 C C . LEU A 1 107 ? 4.144 -4.410 -18.303 1.00 88.75 107 LEU A C 1
ATOM 806 O O . LEU A 1 107 ? 3.000 -4.833 -18.445 1.00 88.75 107 LEU A O 1
ATOM 810 N N . SER A 1 108 ? 5.204 -5.212 -18.228 1.00 93.50 108 SER A N 1
ATOM 811 C CA . SER A 1 108 ? 5.150 -6.668 -18.404 1.00 93.50 108 SER A CA 1
ATOM 812 C C . SER A 1 108 ? 5.210 -7.425 -17.079 1.00 93.50 108 SER A C 1
ATOM 814 O O . SER A 1 108 ? 4.699 -8.543 -16.980 1.00 93.50 108 SER A O 1
ATOM 816 N N . LYS A 1 109 ? 5.802 -6.815 -16.046 1.00 95.00 109 LYS A N 1
ATOM 817 C CA . LYS A 1 109 ? 5.878 -7.388 -14.702 1.00 95.00 109 LYS A CA 1
ATOM 818 C C . LYS A 1 109 ? 5.943 -6.293 -13.647 1.00 95.00 109 LYS A C 1
ATOM 820 O O . LYS A 1 109 ? 6.672 -5.313 -13.792 1.00 95.00 109 LYS A O 1
ATOM 825 N N . LEU A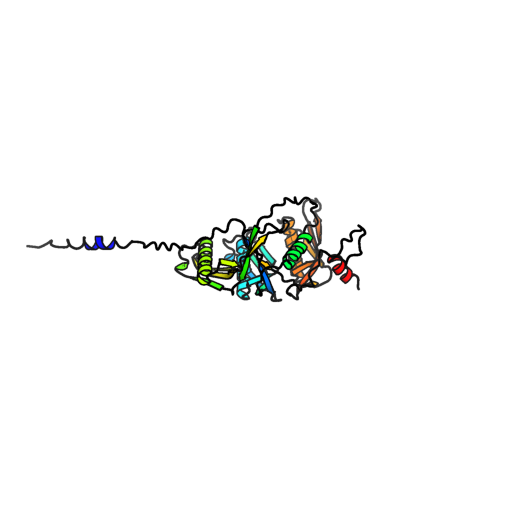 1 110 ? 5.196 -6.479 -12.564 1.00 94.56 110 LEU A N 1
ATOM 826 C CA . LEU A 1 110 ? 5.211 -5.601 -11.398 1.00 94.56 110 LEU A CA 1
ATOM 827 C C . LEU A 1 110 ? 5.394 -6.446 -10.143 1.00 94.56 110 LEU A C 1
ATOM 829 O O . LEU A 1 110 ? 4.552 -7.289 -9.845 1.00 94.56 110 LEU A O 1
ATOM 833 N N . THR A 1 111 ? 6.465 -6.202 -9.396 1.00 93.81 111 THR A N 1
ATOM 834 C CA . THR A 1 111 ? 6.742 -6.877 -8.124 1.00 93.81 111 THR A CA 1
ATOM 835 C C . THR A 1 111 ? 6.695 -5.872 -6.984 1.00 93.81 111 THR A C 1
ATOM 837 O O . THR A 1 111 ? 7.263 -4.789 -7.099 1.00 93.81 111 THR A O 1
ATOM 840 N N . VAL A 1 112 ? 6.021 -6.217 -5.888 1.00 93.94 112 VAL A N 1
ATOM 841 C CA . VAL A 1 112 ? 6.046 -5.447 -4.641 1.00 93.94 112 VAL A CA 1
ATOM 842 C C . VAL A 1 112 ? 6.810 -6.206 -3.571 1.00 93.94 112 VAL A C 1
ATOM 844 O O . VAL A 1 112 ? 6.676 -7.424 -3.455 1.00 93.94 112 VAL A O 1
ATOM 847 N N . PHE A 1 113 ? 7.575 -5.462 -2.784 1.00 89.94 113 PHE A N 1
ATOM 848 C CA . PHE A 1 113 ? 8.241 -5.904 -1.567 1.00 89.94 113 PHE A CA 1
ATOM 849 C C . PHE A 1 113 ? 7.799 -4.991 -0.434 1.00 89.94 113 PHE A C 1
ATOM 851 O O . PHE A 1 113 ? 7.587 -3.800 -0.656 1.00 89.94 113 PHE A O 1
ATOM 858 N N . GLY A 1 114 ? 7.669 -5.514 0.774 1.00 88.00 114 GLY A N 1
ATOM 859 C CA . GLY A 1 114 ? 7.402 -4.684 1.940 1.00 88.00 114 GLY A CA 1
ATOM 860 C C . GLY A 1 114 ? 7.217 -5.516 3.192 1.00 88.00 114 GLY A C 1
ATOM 861 O O . GLY A 1 114 ? 7.207 -6.748 3.143 1.00 88.00 114 GLY A O 1
ATOM 862 N N . TYR A 1 115 ? 7.044 -4.830 4.315 1.00 85.50 115 TYR A N 1
ATOM 863 C CA . TYR A 1 115 ? 6.814 -5.472 5.600 1.00 85.50 115 TYR A CA 1
ATOM 864 C C . TYR A 1 115 ? 5.314 -5.533 5.880 1.00 85.50 115 TYR A C 1
ATOM 866 O O . TYR A 1 115 ? 4.671 -4.485 5.974 1.00 85.50 115 TYR A O 1
ATOM 874 N N . PRO A 1 116 ? 4.723 -6.730 5.994 1.00 92.50 116 PRO A N 1
ATOM 875 C CA . PRO A 1 116 ? 3.315 -6.849 6.315 1.00 92.50 116 PRO A CA 1
ATOM 876 C C . PRO A 1 116 ? 3.087 -6.417 7.764 1.00 92.50 116 PRO A C 1
ATOM 878 O O . PRO A 1 116 ? 3.810 -6.831 8.673 1.00 92.50 116 PRO A O 1
ATOM 881 N N . ALA A 1 117 ? 2.069 -5.591 7.974 1.00 86.56 117 ALA A N 1
ATOM 882 C CA . ALA A 1 117 ? 1.712 -5.092 9.288 1.00 86.56 117 ALA A CA 1
ATOM 883 C C . ALA A 1 117 ? 0.208 -5.169 9.546 1.00 86.56 117 ALA A C 1
ATOM 885 O O . ALA A 1 117 ? -0.610 -5.092 8.623 1.00 86.56 117 ALA A O 1
ATOM 886 N N . LYS A 1 118 ? -0.145 -5.316 10.822 1.00 89.69 118 LYS A N 1
ATOM 887 C CA . LYS A 1 118 ? -1.527 -5.264 11.303 1.00 89.69 118 LYS A CA 1
ATOM 888 C C . LYS A 1 118 ? -1.758 -4.015 12.124 1.00 89.69 118 LYS A C 1
ATOM 890 O O . LYS A 1 118 ? -0.873 -3.580 12.864 1.00 89.69 118 LYS A O 1
ATOM 895 N N . TYR A 1 119 ? -2.959 -3.467 12.022 1.00 86.44 119 TYR A N 1
ATOM 896 C CA . TYR A 1 119 ? -3.360 -2.398 12.919 1.00 86.44 119 TYR A CA 1
ATOM 897 C C . TYR A 1 119 ? -3.635 -2.946 14.313 1.00 86.44 119 TYR A C 1
ATOM 899 O O . TYR A 1 119 ? -4.274 -3.983 14.487 1.00 86.44 119 TYR A O 1
ATOM 907 N N . SER A 1 120 ? -3.174 -2.212 15.313 1.00 84.56 120 SER A N 1
ATOM 908 C CA . SER A 1 120 ? -3.394 -2.503 16.720 1.00 84.56 120 SER A CA 1
ATOM 909 C C . SER A 1 120 ? -3.580 -1.200 17.498 1.00 84.56 120 SER A C 1
ATOM 911 O O . SER A 1 120 ? -3.155 -0.130 17.058 1.00 84.56 120 SER A O 1
ATOM 913 N N . SER A 1 121 ? -4.237 -1.290 18.656 1.00 83.62 121 SER A N 1
ATOM 914 C CA . SER A 1 121 ? -4.291 -0.207 19.650 1.00 83.62 121 SER A CA 1
ATOM 915 C C . SER A 1 121 ? -4.745 1.156 19.098 1.00 83.62 121 SER A C 1
ATOM 917 O O . SER A 1 121 ? -4.097 2.174 19.343 1.00 83.62 121 SER A O 1
ATOM 919 N N . PHE A 1 122 ? -5.856 1.190 18.352 1.00 81.69 122 PHE A N 1
ATOM 920 C CA . PHE A 1 122 ? -6.429 2.447 17.860 1.00 81.69 122 PHE A CA 1
ATOM 921 C C . PHE A 1 122 ? -6.772 3.393 19.016 1.00 81.69 122 PHE A C 1
ATOM 923 O O . PHE A 1 122 ? -7.448 3.006 19.971 1.00 81.69 122 PHE A O 1
ATOM 930 N N . ARG A 1 123 ? -6.346 4.652 18.907 1.00 82.75 123 ARG A N 1
ATOM 931 C CA . ARG A 1 123 ? -6.652 5.708 19.878 1.00 82.75 123 ARG A CA 1
ATOM 932 C C . ARG A 1 123 ? -6.740 7.072 19.206 1.00 82.75 123 ARG A C 1
ATOM 934 O O . ARG A 1 123 ? -6.096 7.306 18.186 1.00 82.75 123 ARG A O 1
ATOM 941 N N . SER A 1 124 ? -7.476 8.001 19.809 1.00 75.38 124 SER A N 1
ATOM 942 C CA . SER A 1 124 ? -7.406 9.411 19.415 1.00 75.38 124 SER A CA 1
ATOM 943 C C . SER A 1 124 ? -5.989 9.956 19.628 1.00 75.38 124 SER A C 1
ATOM 945 O O . SER A 1 124 ? -5.316 9.613 20.610 1.00 75.38 124 SER A O 1
ATOM 947 N N . ALA A 1 125 ? -5.541 10.825 18.725 1.00 71.44 125 ALA A N 1
ATOM 948 C CA . ALA A 1 125 ? -4.299 11.561 18.899 1.00 71.44 125 ALA A CA 1
ATOM 949 C C . ALA A 1 125 ? -4.371 12.464 20.141 1.00 71.44 125 ALA A C 1
ATOM 951 O O . ALA A 1 125 ? -5.330 13.208 20.353 1.00 71.44 125 ALA A O 1
ATOM 952 N N . THR A 1 126 ? -3.328 12.414 20.961 1.00 77.44 126 THR A N 1
ATOM 953 C CA . THR A 1 126 ? -3.112 13.344 22.069 1.00 77.44 126 THR A CA 1
ATOM 954 C C . THR A 1 126 ? -2.469 14.630 21.556 1.00 77.44 126 THR A C 1
ATOM 956 O O . THR A 1 126 ? -1.880 14.678 20.475 1.00 77.44 126 THR A O 1
ATOM 959 N N . ALA A 1 127 ? -2.508 15.688 22.371 1.00 71.31 127 ALA A N 1
ATOM 960 C CA . ALA A 1 127 ? -1.791 16.923 22.064 1.00 71.31 127 ALA A CA 1
ATOM 961 C C . ALA A 1 127 ? -0.277 16.698 21.885 1.00 71.31 127 ALA A C 1
ATOM 963 O O . ALA A 1 127 ? 0.356 17.431 21.127 1.00 71.31 127 ALA A O 1
ATOM 964 N N . ASN A 1 128 ? 0.299 15.696 22.562 1.00 71.44 128 ASN A N 1
ATOM 965 C CA . ASN A 1 128 ? 1.707 15.359 22.390 1.00 71.44 128 ASN A CA 1
ATOM 966 C C . ASN A 1 128 ? 1.951 14.756 21.004 1.00 71.44 128 ASN A C 1
ATOM 968 O O . ASN A 1 128 ? 2.811 15.250 20.290 1.00 71.44 128 ASN A O 1
ATOM 972 N N . ASP A 1 129 ? 1.136 13.791 20.570 1.00 69.19 129 ASP A N 1
ATOM 973 C CA . ASP A 1 129 ? 1.282 13.172 19.242 1.00 69.19 129 ASP A CA 1
ATOM 974 C C . ASP A 1 129 ? 1.190 14.202 18.107 1.00 69.19 129 ASP A C 1
ATOM 976 O O . ASP A 1 129 ? 1.947 14.152 17.141 1.00 69.19 129 ASP A O 1
ATOM 980 N N . MET A 1 130 ? 0.303 15.191 18.247 1.00 67.81 130 MET A N 1
ATOM 981 C CA . MET A 1 130 ? 0.185 16.279 17.273 1.00 67.81 130 MET A CA 1
ATOM 982 C C . MET A 1 130 ? 1.449 17.142 17.214 1.00 67.81 130 MET A C 1
ATOM 984 O O . MET A 1 130 ? 1.892 17.510 16.127 1.00 67.81 130 MET A O 1
ATOM 988 N N . LYS A 1 131 ? 2.067 17.447 18.364 1.00 67.50 131 LYS A N 1
ATOM 989 C CA . LYS A 1 131 ? 3.358 18.156 18.399 1.00 67.50 131 LYS A CA 1
ATOM 990 C C . LYS A 1 131 ? 4.459 17.345 17.712 1.00 67.50 131 LYS A C 1
ATOM 992 O O . LYS A 1 131 ? 5.277 17.929 17.007 1.00 67.50 131 LYS A O 1
ATOM 997 N N . GLN A 1 132 ? 4.447 16.022 17.873 1.00 67.31 132 GLN A N 1
ATOM 998 C CA . GLN A 1 132 ? 5.417 15.113 17.254 1.00 67.31 132 GLN A CA 1
ATOM 999 C C . GLN A 1 132 ? 5.272 15.066 15.737 1.00 67.31 132 GLN A C 1
ATOM 1001 O O . GLN A 1 132 ? 6.253 15.251 15.023 1.00 67.31 132 GLN A O 1
ATOM 1006 N N . ALA A 1 133 ? 4.044 14.904 15.239 1.00 61.59 133 ALA A N 1
ATOM 1007 C CA . ALA A 1 133 ? 3.766 14.915 13.806 1.00 61.59 133 ALA A CA 1
ATOM 1008 C C . ALA A 1 133 ? 4.226 16.231 13.149 1.00 61.59 133 ALA A C 1
ATOM 1010 O O . ALA A 1 133 ? 4.807 16.221 12.066 1.00 61.59 133 ALA A O 1
ATOM 1011 N N . ILE A 1 134 ? 4.036 17.364 13.838 1.00 58.50 134 ILE A N 1
ATOM 1012 C CA . ILE A 1 134 ? 4.507 18.678 13.380 1.00 58.50 134 ILE A CA 1
ATOM 1013 C C . ILE A 1 134 ? 6.040 18.766 13.381 1.00 58.50 134 ILE A C 1
ATOM 1015 O O . ILE A 1 134 ? 6.607 19.371 12.474 1.00 58.50 134 ILE A O 1
ATOM 1019 N N . ALA A 1 135 ? 6.720 18.199 14.382 1.00 59.12 135 ALA A N 1
ATOM 1020 C CA . ALA A 1 135 ? 8.182 18.206 14.448 1.00 59.12 135 ALA A CA 1
ATOM 1021 C C . ALA A 1 135 ? 8.805 17.438 13.271 1.00 59.12 135 ALA A C 1
ATOM 1023 O O . ALA A 1 135 ? 9.706 17.961 12.620 1.00 59.12 135 ALA A O 1
ATOM 1024 N N . VAL A 1 136 ? 8.262 16.258 12.953 1.00 55.88 136 VAL A N 1
ATOM 1025 C CA . VAL A 1 136 ? 8.700 15.432 11.814 1.00 55.88 136 VAL A CA 1
ATOM 1026 C C . VAL A 1 136 ? 8.410 16.120 10.475 1.00 55.88 136 VAL A C 1
ATOM 1028 O O . VAL A 1 136 ? 9.256 16.131 9.589 1.00 55.88 136 VAL A O 1
ATOM 1031 N N . ALA A 1 137 ? 7.251 16.766 10.324 1.00 51.81 137 ALA A N 1
ATOM 1032 C CA . ALA A 1 137 ? 6.925 17.484 9.088 1.00 51.81 137 ALA A CA 1
ATOM 1033 C C . ALA A 1 137 ? 7.839 18.702 8.838 1.00 51.81 137 ALA A C 1
ATOM 1035 O O . ALA A 1 137 ? 8.100 19.062 7.695 1.00 51.81 137 ALA A O 1
ATOM 1036 N N . LYS A 1 138 ? 8.340 19.347 9.900 1.00 48.50 138 LYS A N 1
ATOM 1037 C CA . LYS A 1 138 ? 9.217 20.525 9.792 1.00 48.50 138 LYS A CA 1
ATOM 1038 C C . LYS A 1 138 ? 10.666 20.189 9.441 1.00 48.50 138 LYS A C 1
ATOM 1040 O O . LYS A 1 138 ? 11.371 21.072 8.957 1.00 48.50 138 LYS A O 1
ATOM 1045 N N . THR A 1 139 ? 11.127 18.963 9.680 1.00 47.94 139 THR A N 1
ATOM 1046 C CA . THR A 1 139 ? 12.495 18.556 9.317 1.00 47.94 139 THR A CA 1
ATOM 1047 C C . THR A 1 139 ? 12.684 18.351 7.816 1.00 47.94 139 THR A C 1
ATOM 1049 O O . THR A 1 139 ? 13.806 18.504 7.341 1.00 47.94 139 THR A O 1
ATOM 1052 N N . ASP A 1 140 ? 11.608 18.111 7.063 1.00 43.56 140 ASP A N 1
ATOM 1053 C CA . ASP A 1 140 ? 11.671 17.943 5.605 1.00 43.56 140 ASP A CA 1
ATOM 1054 C C . ASP A 1 140 ? 11.674 19.285 4.842 1.00 43.56 140 ASP A C 1
ATOM 1056 O O . ASP A 1 140 ? 12.076 19.333 3.682 1.00 43.56 140 ASP A O 1
ATOM 1060 N N . ASP A 1 141 ? 11.285 20.390 5.498 1.00 41.53 141 ASP A N 1
ATOM 1061 C CA . ASP A 1 141 ? 10.966 21.674 4.848 1.00 41.53 141 ASP A CA 1
ATOM 1062 C C . ASP A 1 141 ? 11.871 22.847 5.290 1.00 41.53 141 ASP A C 1
ATOM 1064 O O . ASP A 1 141 ? 11.514 24.023 5.203 1.00 41.53 141 ASP A O 1
ATOM 1068 N N . GLN A 1 142 ? 13.103 22.561 5.734 1.00 39.62 142 GLN A N 1
ATOM 1069 C CA . GLN A 1 142 ? 14.128 23.580 6.055 1.00 39.62 142 GLN A CA 1
ATOM 1070 C C . GLN A 1 142 ? 14.643 24.360 4.818 1.00 39.62 142 GLN A C 1
ATOM 1072 O O . GLN A 1 142 ? 15.701 24.984 4.861 1.00 39.62 142 GLN A O 1
ATOM 1077 N N . THR A 1 143 ? 13.890 24.389 3.713 1.00 39.72 143 THR A N 1
ATOM 1078 C CA . THR A 1 143 ? 14.142 25.286 2.577 1.00 39.72 143 THR A CA 1
ATOM 1079 C C . THR A 1 143 ? 12.936 26.115 2.150 1.00 39.72 143 THR A C 1
ATOM 1081 O O . THR A 1 143 ? 12.890 26.482 0.989 1.00 39.72 143 THR A O 1
ATOM 1084 N N . GLN A 1 144 ? 12.029 26.550 3.037 1.00 37.34 144 GLN A N 1
ATOM 1085 C CA . GLN A 1 144 ? 11.303 27.813 2.791 1.00 37.34 144 GLN A CA 1
ATOM 1086 C C . GLN A 1 144 ? 11.113 28.672 4.047 1.00 37.34 144 GLN A C 1
ATOM 1088 O O . GLN A 1 144 ? 10.223 28.477 4.871 1.00 37.34 144 GLN A O 1
ATOM 1093 N N . ASN A 1 145 ? 11.935 29.721 4.125 1.00 45.44 145 ASN A N 1
ATOM 1094 C CA . ASN A 1 145 ? 11.640 30.933 4.876 1.00 45.44 145 ASN A CA 1
ATOM 1095 C C . ASN A 1 145 ? 10.307 31.520 4.394 1.00 45.44 145 ASN A C 1
ATOM 1097 O O . ASN A 1 145 ? 10.246 32.039 3.284 1.00 45.44 145 ASN A O 1
ATOM 1101 N N . ASN A 1 146 ? 9.273 31.499 5.234 1.00 38.62 146 ASN A N 1
ATOM 1102 C CA . ASN A 1 146 ? 8.226 32.521 5.223 1.00 38.62 146 ASN A CA 1
ATOM 1103 C C . ASN A 1 146 ? 7.554 32.609 6.598 1.00 38.62 146 ASN A C 1
ATOM 1105 O O . ASN A 1 146 ? 6.540 31.975 6.890 1.00 38.62 146 ASN A O 1
ATOM 1109 N N . ALA A 1 147 ? 8.139 33.450 7.449 1.00 38.91 147 ALA A N 1
ATOM 1110 C CA . ALA A 1 147 ? 7.592 33.886 8.726 1.00 38.91 147 ALA A CA 1
ATOM 1111 C C . ALA A 1 147 ? 6.461 34.915 8.527 1.00 38.91 147 ALA A C 1
ATOM 1113 O O . ALA A 1 147 ? 6.576 36.056 8.955 1.00 38.91 147 ALA A O 1
ATOM 1114 N N . ASN A 1 148 ? 5.372 34.521 7.862 1.00 37.81 148 ASN A N 1
ATOM 1115 C CA . ASN A 1 148 ? 4.138 35.309 7.791 1.00 37.81 148 ASN A CA 1
ATOM 1116 C C . ASN A 1 148 ? 2.915 34.382 7.842 1.00 37.81 148 ASN A C 1
ATOM 1118 O O . ASN A 1 148 ? 2.176 34.239 6.871 1.00 37.81 148 ASN A O 1
ATOM 1122 N N . TYR A 1 149 ? 2.688 33.759 9.000 1.00 33.50 149 TYR A N 1
ATOM 1123 C CA . TYR A 1 149 ? 1.367 33.236 9.348 1.00 33.50 149 TYR A CA 1
ATOM 1124 C C . TYR A 1 149 ? 0.613 34.319 10.124 1.00 33.50 149 TYR A C 1
ATOM 1126 O O . TYR A 1 149 ? 0.922 34.631 11.273 1.00 33.50 149 TYR A O 1
ATOM 1134 N N . VAL A 1 150 ? -0.339 34.939 9.427 1.00 32.72 150 VAL A N 1
ATOM 1135 C CA . VAL A 1 150 ? -1.228 36.000 9.905 1.00 32.72 150 VAL A CA 1
ATOM 1136 C C . VAL A 1 150 ? -2.064 35.497 11.084 1.00 32.72 150 VAL A C 1
ATOM 1138 O O . VAL A 1 150 ? -2.848 34.562 10.952 1.00 32.72 150 VAL A O 1
ATOM 1141 N N . THR A 1 151 ? -1.931 36.158 12.231 1.00 33.44 151 THR A N 1
ATOM 1142 C CA . THR A 1 151 ? -2.764 35.974 13.423 1.00 33.44 151 THR A CA 1
ATOM 1143 C C . THR A 1 151 ? -4.046 36.801 13.308 1.00 33.44 151 THR A C 1
ATOM 1145 O O . THR A 1 151 ? -4.174 37.880 13.884 1.00 33.44 151 THR A O 1
ATOM 1148 N N . SER A 1 152 ? -5.042 36.310 12.571 1.00 33.22 152 SER A N 1
ATOM 1149 C CA . SER A 1 152 ? -6.408 36.829 12.703 1.00 33.22 152 SER A CA 1
ATOM 1150 C C . SER A 1 152 ? -7.121 36.074 13.822 1.00 33.22 152 SER A C 1
ATOM 1152 O O . SER A 1 152 ? -7.498 34.920 13.638 1.00 33.22 152 SER A O 1
ATOM 1154 N N . LYS A 1 153 ? -7.302 36.730 14.974 1.00 35.91 153 LYS A N 1
ATOM 1155 C CA . LYS A 1 153 ? -8.116 36.229 16.087 1.00 35.91 153 LYS A CA 1
ATOM 1156 C C . LYS A 1 153 ? -9.572 36.069 15.658 1.00 35.91 153 LYS A C 1
ATOM 1158 O O . LYS A 1 153 ? -10.277 37.071 15.527 1.00 35.91 153 LYS A O 1
ATOM 1163 N N . VAL A 1 154 ? -10.039 34.833 15.500 1.00 38.88 154 VAL A N 1
ATOM 1164 C CA . VAL A 1 154 ? -11.469 34.524 15.400 1.00 38.88 154 VAL A CA 1
ATOM 1165 C C . VAL A 1 154 ? -11.726 33.291 16.255 1.00 38.88 154 VAL A C 1
ATOM 1167 O O . VAL A 1 154 ? -11.532 32.163 15.814 1.00 38.88 154 VAL A O 1
ATOM 1170 N N . SER A 1 155 ? -12.205 33.502 17.486 1.00 37.81 155 SER A N 1
ATOM 1171 C CA . SER A 1 155 ? -12.571 32.404 18.382 1.00 37.81 155 SER A CA 1
ATOM 1172 C C . SER A 1 155 ? -13.806 31.674 17.843 1.00 37.81 155 SER A C 1
ATOM 1174 O O . SER A 1 155 ? -14.948 31.998 18.181 1.00 37.81 155 SER A O 1
ATOM 1176 N N . ASN A 1 156 ? -13.590 30.677 16.995 1.00 46.25 156 ASN A N 1
ATOM 1177 C CA . ASN A 1 156 ? -14.650 29.783 16.569 1.00 46.25 156 ASN A CA 1
ATOM 1178 C C . ASN A 1 156 ? -14.787 28.675 17.605 1.00 46.25 156 ASN A C 1
ATOM 1180 O O . ASN A 1 156 ? -13.856 27.923 17.889 1.00 46.25 156 ASN A O 1
ATOM 1184 N N . THR A 1 157 ? -15.974 28.582 18.197 1.00 43.41 157 THR A N 1
ATOM 1185 C CA . THR A 1 157 ? -16.306 27.431 19.024 1.00 43.41 157 THR A CA 1
ATOM 1186 C C . THR A 1 157 ? -16.584 26.250 18.101 1.00 43.41 157 THR A C 1
ATOM 1188 O O . THR A 1 157 ? -17.490 26.330 17.274 1.00 43.41 157 THR A O 1
ATOM 1191 N N . GLN A 1 158 ? -15.807 25.177 18.215 1.00 51.94 158 GLN A N 1
ATOM 1192 C CA . GLN A 1 158 ? -15.905 24.003 17.351 1.00 51.94 158 GLN A CA 1
ATOM 1193 C C . GLN A 1 158 ? -16.301 22.766 18.155 1.00 51.94 158 GLN A C 1
ATOM 1195 O O . GLN A 1 158 ? -15.990 22.639 19.340 1.00 51.94 158 GLN A O 1
ATOM 1200 N N . MET A 1 159 ? -17.028 21.859 17.511 1.00 41.81 159 MET A N 1
ATOM 1201 C CA . MET A 1 159 ? -17.385 20.572 18.098 1.00 41.81 159 MET A CA 1
ATOM 1202 C C . MET A 1 159 ? -16.288 19.571 17.739 1.00 41.81 159 MET A C 1
ATOM 1204 O O . MET A 1 159 ? -16.013 19.358 16.560 1.00 41.81 159 MET A O 1
ATOM 1208 N N . VAL A 1 160 ? -15.665 18.974 18.750 1.00 54.81 160 VAL A N 1
ATOM 1209 C CA . VAL A 1 160 ? -14.698 17.885 18.594 1.00 54.81 160 VAL A CA 1
ATOM 1210 C C . VAL A 1 160 ? -15.379 16.600 19.035 1.00 54.81 160 VAL A C 1
ATOM 1212 O O . VAL A 1 160 ? -15.974 16.553 20.113 1.00 54.81 160 VAL A O 1
ATOM 1215 N N . ALA A 1 161 ? -15.307 15.571 18.200 1.00 60.41 161 ALA A N 1
ATOM 1216 C CA . ALA A 1 161 ? -15.761 14.231 18.542 1.00 60.41 161 ALA A CA 1
ATOM 1217 C C . ALA A 1 161 ? -14.546 13.328 18.776 1.00 60.41 161 ALA A C 1
ATOM 1219 O O . ALA A 1 161 ? -13.601 13.338 17.983 1.00 60.41 161 ALA A O 1
ATOM 1220 N N . GLU A 1 162 ? -14.576 12.552 19.858 1.00 67.94 162 GLU A N 1
ATOM 1221 C CA . GLU A 1 162 ? -13.667 11.420 20.027 1.00 67.94 162 GLU A CA 1
ATOM 1222 C C . GLU A 1 162 ? -14.108 10.312 19.059 1.00 67.94 162 GLU A C 1
ATOM 1224 O O . GLU A 1 162 ? -15.300 10.164 18.783 1.00 67.94 162 GLU A O 1
ATOM 1229 N N . VAL A 1 163 ? -13.171 9.529 18.524 1.00 74.69 163 VAL A N 1
ATOM 1230 C CA . VAL A 1 163 ? -13.514 8.393 17.661 1.00 74.69 163 VAL A CA 1
ATOM 1231 C C . VAL A 1 163 ? -13.167 7.097 18.371 1.00 74.69 163 VAL A C 1
ATOM 1233 O O . VAL A 1 163 ? -12.009 6.850 18.703 1.00 74.69 163 VAL A O 1
ATOM 1236 N N . LYS A 1 164 ? -14.169 6.236 18.551 1.00 83.25 164 LYS A N 1
ATOM 1237 C CA . LYS A 1 164 ? -13.964 4.844 18.941 1.00 83.25 164 LYS A CA 1
ATOM 1238 C C . LYS A 1 164 ? -13.892 3.984 17.689 1.00 83.25 164 LYS A C 1
ATOM 1240 O O . LYS A 1 164 ? -14.805 4.006 16.871 1.00 83.25 164 LYS A O 1
ATOM 1245 N N . VAL A 1 165 ? -12.833 3.196 17.566 1.00 82.88 165 VAL A N 1
ATOM 1246 C CA . VAL A 1 165 ? -12.667 2.227 16.478 1.00 82.88 165 VAL A CA 1
ATOM 1247 C C . VAL A 1 165 ? -13.083 0.845 16.982 1.00 82.88 165 VAL A C 1
ATOM 1249 O O . VAL A 1 165 ? -12.683 0.434 18.070 1.00 82.88 165 VAL A O 1
ATOM 1252 N N . GLY A 1 166 ? -13.942 0.167 16.227 1.00 86.56 166 GLY A N 1
ATOM 1253 C CA . GLY A 1 166 ? -14.361 -1.211 16.468 1.00 86.56 166 GLY A CA 1
ATOM 1254 C C . GLY A 1 166 ? -13.406 -2.236 15.857 1.00 86.56 166 GLY A C 1
ATOM 1255 O O . GLY A 1 166 ? -12.424 -1.890 15.202 1.00 86.56 166 GLY A O 1
ATOM 1256 N N . ASP A 1 167 ? -13.720 -3.514 16.054 1.00 91.81 167 ASP A N 1
ATOM 1257 C CA . ASP A 1 167 ? -12.928 -4.612 15.501 1.00 91.81 167 ASP A CA 1
ATOM 1258 C C . ASP A 1 167 ? -13.012 -4.671 13.969 1.00 91.81 167 ASP A C 1
ATOM 1260 O O . ASP A 1 167 ? -14.013 -4.278 13.362 1.00 91.81 167 ASP A O 1
ATOM 1264 N N . LYS A 1 168 ? -11.962 -5.214 13.341 1.00 91.69 168 LYS A N 1
ATOM 1265 C CA . LYS A 1 168 ? -11.896 -5.442 11.891 1.00 91.69 168 LYS A CA 1
ATOM 1266 C C . LYS A 1 168 ? -13.126 -6.220 11.423 1.00 91.69 168 LYS A C 1
ATOM 1268 O O . LYS A 1 168 ? -13.397 -7.318 11.906 1.00 91.69 168 LYS A O 1
ATOM 1273 N N . ALA A 1 169 ? -13.825 -5.681 10.433 1.00 93.31 169 ALA A N 1
ATOM 1274 C CA . ALA A 1 169 ? -15.041 -6.271 9.897 1.00 93.31 169 ALA A CA 1
ATOM 1275 C C . ALA A 1 169 ? -14.932 -6.462 8.378 1.00 93.31 169 ALA A C 1
ATOM 1277 O O . ALA A 1 169 ? -14.209 -5.741 7.688 1.00 93.31 169 ALA A O 1
ATOM 1278 N N . THR A 1 170 ? -15.605 -7.485 7.848 1.00 94.62 170 THR A N 1
ATOM 1279 C CA . THR A 1 170 ? -15.511 -7.890 6.437 1.00 94.62 170 THR A CA 1
ATOM 1280 C C . THR A 1 170 ? -16.897 -8.148 5.859 1.00 94.62 170 THR A C 1
ATOM 1282 O O . THR A 1 170 ? -17.716 -8.820 6.480 1.00 94.62 170 THR A O 1
ATOM 1285 N N . ILE A 1 171 ? -17.142 -7.645 4.650 1.00 96.44 171 ILE A N 1
ATOM 1286 C CA . ILE A 1 171 ? -18.303 -7.972 3.817 1.00 96.44 171 ILE A CA 1
ATOM 1287 C C . ILE A 1 171 ? -17.804 -8.609 2.526 1.00 96.44 171 ILE A C 1
ATOM 1289 O O . ILE A 1 171 ? -16.890 -8.096 1.884 1.00 96.44 171 ILE A O 1
ATOM 1293 N N . THR A 1 172 ? -18.436 -9.705 2.115 1.00 96.25 172 THR A N 1
ATOM 1294 C CA . THR A 1 172 ? -18.191 -10.325 0.811 1.00 96.25 172 THR A CA 1
ATOM 1295 C C . THR A 1 172 ? -19.479 -10.331 0.002 1.00 96.25 172 THR A C 1
ATOM 1297 O O . THR A 1 172 ? -20.436 -10.989 0.394 1.00 96.25 172 THR A O 1
ATOM 1300 N N . LEU A 1 173 ? -19.478 -9.644 -1.139 1.00 96.19 173 LEU A N 1
ATOM 1301 C CA . LEU A 1 173 ? -20.551 -9.694 -2.131 1.00 96.19 173 LEU A CA 1
ATOM 1302 C C . LEU A 1 173 ? -20.285 -10.847 -3.105 1.00 96.19 173 LEU A C 1
ATOM 1304 O O . LEU A 1 173 ? -19.144 -11.017 -3.558 1.00 96.19 173 LEU A O 1
ATOM 1308 N N . LYS A 1 174 ? -21.314 -11.631 -3.448 1.00 96.88 174 LYS A N 1
ATOM 1309 C CA . LYS A 1 174 ? -21.199 -12.740 -4.417 1.00 96.88 174 LYS A CA 1
ATOM 1310 C C . LYS A 1 174 ? -22.404 -12.825 -5.355 1.00 96.88 174 LYS A C 1
ATOM 1312 O O . LYS A 1 174 ? -23.509 -12.408 -5.024 1.00 96.88 174 LYS A O 1
ATOM 1317 N N . GLY A 1 175 ? -22.198 -13.431 -6.525 1.00 92.38 175 GLY A N 1
ATOM 1318 C CA . GLY A 1 175 ? -23.282 -13.858 -7.417 1.00 92.38 175 GLY A CA 1
ATOM 1319 C C . GLY A 1 175 ? -24.230 -12.729 -7.843 1.00 92.38 175 GLY A C 1
ATOM 1320 O O . GLY A 1 175 ? -23.819 -11.756 -8.478 1.00 92.38 175 GLY A O 1
ATOM 1321 N N . ASN A 1 176 ? -25.516 -12.859 -7.505 1.00 93.75 176 ASN A N 1
ATOM 1322 C CA . ASN A 1 176 ? -26.550 -11.887 -7.877 1.00 93.75 176 ASN A CA 1
ATOM 1323 C C . ASN A 1 176 ? -26.320 -10.494 -7.265 1.00 93.75 176 ASN A C 1
ATOM 1325 O O . ASN A 1 176 ? -26.761 -9.500 -7.836 1.00 93.75 176 ASN A O 1
ATOM 1329 N N . GLU A 1 177 ? -25.583 -10.388 -6.156 1.00 94.06 177 GLU A N 1
ATOM 1330 C CA . GLU A 1 177 ? -25.271 -9.103 -5.531 1.00 94.06 177 GLU A CA 1
ATOM 1331 C C . GLU A 1 177 ? -24.335 -8.231 -6.372 1.00 94.06 177 GLU A C 1
ATOM 1333 O O . GLU A 1 177 ? -24.323 -7.014 -6.171 1.00 94.06 177 GLU A O 1
ATOM 1338 N N . LEU A 1 178 ? -23.580 -8.846 -7.287 1.00 93.75 178 LEU A N 1
ATOM 1339 C CA . LEU A 1 178 ? -22.600 -8.209 -8.169 1.00 93.75 178 LEU A CA 1
ATOM 1340 C C . LEU A 1 178 ? -23.106 -8.028 -9.604 1.00 93.75 178 LEU A C 1
ATOM 1342 O O . LEU A 1 178 ? -22.441 -7.392 -10.420 1.00 93.75 178 LEU A O 1
ATOM 1346 N N . THR A 1 179 ? -24.283 -8.566 -9.931 1.00 93.06 179 THR A N 1
ATOM 1347 C CA . THR A 1 179 ? -24.809 -8.520 -11.298 1.00 93.06 179 THR A CA 1
ATOM 1348 C C . THR A 1 179 ? -25.043 -7.073 -11.736 1.00 93.06 179 THR A C 1
ATOM 1350 O O . THR A 1 179 ? -25.774 -6.326 -11.089 1.00 93.06 179 THR A O 1
ATOM 1353 N N . GLY A 1 180 ? -24.401 -6.675 -12.838 1.00 91.56 180 GLY A N 1
ATOM 1354 C CA . GLY A 1 180 ? -24.480 -5.315 -13.381 1.00 91.56 180 GLY A CA 1
ATOM 1355 C C . GLY A 1 180 ? -23.679 -4.263 -12.607 1.00 91.56 180 GLY A C 1
ATOM 1356 O O . GLY A 1 180 ? -23.751 -3.082 -12.947 1.00 91.56 180 GLY A O 1
ATOM 1357 N N . LEU A 1 181 ? -22.911 -4.654 -11.585 1.00 92.50 181 LEU A N 1
ATOM 1358 C CA . LEU A 1 181 ? -22.055 -3.732 -10.846 1.00 92.50 181 LEU A CA 1
ATOM 1359 C C . LEU A 1 181 ? -20.655 -3.690 -11.457 1.00 92.50 181 LEU A C 1
ATOM 1361 O O . LEU A 1 181 ? -20.035 -4.718 -11.715 1.00 92.50 181 LEU A O 1
ATOM 1365 N N . ASN A 1 182 ? -20.132 -2.478 -11.634 1.00 90.38 182 ASN A N 1
ATOM 1366 C CA . ASN A 1 182 ? -18.695 -2.280 -11.787 1.00 90.38 182 ASN A CA 1
ATOM 1367 C C . ASN A 1 182 ? -18.026 -2.195 -10.403 1.00 90.38 182 ASN A C 1
ATOM 1369 O O . ASN A 1 182 ? -18.699 -2.084 -9.379 1.00 90.38 182 ASN A O 1
ATOM 1373 N N . GLU A 1 183 ? -16.697 -2.207 -10.380 1.00 84.44 183 GLU A N 1
ATOM 1374 C CA . GLU A 1 183 ? -15.877 -2.137 -9.163 1.00 84.44 183 GLU A CA 1
ATOM 1375 C C . GLU A 1 183 ? -16.238 -0.960 -8.247 1.00 84.44 183 GLU A C 1
ATOM 1377 O O . GLU A 1 183 ? -16.414 -1.141 -7.045 1.00 84.44 183 GLU A O 1
ATOM 1382 N N . LYS A 1 184 ? -16.442 0.239 -8.808 1.00 88.69 184 LYS A N 1
ATOM 1383 C CA . LYS A 1 184 ? -16.804 1.436 -8.036 1.00 88.69 184 LYS A CA 1
ATOM 1384 C C . LYS A 1 184 ? -18.167 1.282 -7.356 1.00 88.69 184 LYS A C 1
ATOM 1386 O O . LYS A 1 184 ? -18.325 1.657 -6.194 1.00 88.69 184 LYS A O 1
ATOM 1391 N N . THR A 1 185 ? -19.153 0.739 -8.066 1.00 92.25 185 THR A N 1
ATOM 1392 C CA . THR A 1 185 ? -20.496 0.521 -7.517 1.00 92.25 185 THR A CA 1
ATOM 1393 C C . THR A 1 185 ? -20.511 -0.636 -6.516 1.00 92.25 185 THR A C 1
ATOM 1395 O O . THR A 1 185 ? -21.185 -0.531 -5.493 1.00 92.25 185 THR A O 1
ATOM 1398 N N . ALA A 1 186 ? -19.735 -1.698 -6.757 1.00 89.62 186 ALA A N 1
ATOM 1399 C CA . ALA A 1 186 ? -19.546 -2.798 -5.813 1.00 89.62 186 ALA A CA 1
ATOM 1400 C C . ALA A 1 186 ? -18.888 -2.312 -4.512 1.00 89.62 186 ALA A C 1
ATOM 1402 O O . ALA A 1 186 ? -19.392 -2.610 -3.432 1.00 89.62 186 ALA A O 1
ATOM 1403 N N . LEU A 1 187 ? -17.848 -1.474 -4.607 1.00 89.81 187 LEU A N 1
ATOM 1404 C CA . LEU A 1 187 ? -17.199 -0.849 -3.454 1.00 89.81 187 LEU A CA 1
ATOM 1405 C C . LEU A 1 187 ? -18.180 0.009 -2.652 1.00 89.81 187 LEU A C 1
ATOM 1407 O O . LEU A 1 187 ? -18.276 -0.143 -1.436 1.00 89.81 187 LEU A O 1
ATOM 1411 N N . LYS A 1 188 ? -18.944 0.882 -3.322 1.00 92.00 188 LYS A N 1
ATOM 1412 C CA . LYS A 1 188 ? -19.968 1.705 -2.662 1.00 92.00 188 LYS A CA 1
ATOM 1413 C C . LYS A 1 188 ? -20.987 0.834 -1.918 1.00 92.00 188 LYS A C 1
ATOM 1415 O O . LYS A 1 188 ? -21.258 1.083 -0.747 1.00 92.00 188 LYS A O 1
ATOM 1420 N N . LYS A 1 189 ? -21.505 -0.207 -2.576 1.00 95.19 189 LYS A N 1
ATOM 1421 C CA . LYS A 1 189 ? -22.468 -1.144 -1.985 1.00 95.19 189 LYS A CA 1
ATOM 1422 C C . LYS A 1 189 ? -21.880 -1.883 -0.778 1.00 95.19 189 LYS A C 1
ATOM 1424 O O . LYS A 1 189 ? -22.535 -1.965 0.257 1.00 95.19 189 LYS A O 1
ATOM 1429 N N . ALA A 1 190 ? -20.645 -2.372 -0.884 1.00 93.12 190 ALA A N 1
ATOM 1430 C CA . ALA A 1 190 ? -19.966 -3.074 0.202 1.00 93.12 190 ALA A CA 1
ATOM 1431 C C . ALA A 1 190 ? -19.725 -2.163 1.419 1.00 93.12 190 ALA A C 1
ATOM 1433 O O . ALA A 1 190 ? -19.966 -2.588 2.548 1.00 93.12 190 ALA A O 1
ATOM 1434 N N . LYS A 1 191 ? -19.334 -0.898 1.198 1.00 92.50 191 LYS A N 1
ATOM 1435 C CA . LYS A 1 191 ? -19.203 0.118 2.258 1.00 92.50 191 LYS A CA 1
ATOM 1436 C C . LYS A 1 191 ? -20.522 0.365 2.980 1.00 92.50 191 LYS A C 1
ATOM 1438 O O . LYS A 1 191 ? -20.569 0.295 4.203 1.00 92.50 191 LYS A O 1
ATOM 1443 N N . GLU A 1 192 ? -21.595 0.619 2.230 1.00 92.69 192 GLU A N 1
ATOM 1444 C CA . GLU A 1 192 ? -22.929 0.856 2.795 1.00 92.69 192 GLU A CA 1
ATOM 1445 C C . GLU A 1 192 ? -23.425 -0.350 3.602 1.00 92.69 192 GLU A C 1
ATOM 1447 O O . GLU A 1 192 ? -23.984 -0.186 4.687 1.00 92.69 192 GLU A O 1
ATOM 1452 N N . GLN A 1 193 ? -23.201 -1.566 3.101 1.00 95.50 193 GLN A N 1
ATOM 1453 C CA . GLN A 1 193 ? -23.582 -2.791 3.796 1.00 95.50 193 GLN A CA 1
ATOM 1454 C C . GLN A 1 193 ? -22.759 -3.008 5.066 1.00 95.50 193 GLN A C 1
ATOM 1456 O O . GLN A 1 193 ? -23.334 -3.388 6.088 1.00 95.50 193 GLN A O 1
ATOM 1461 N N . LEU A 1 194 ? -21.450 -2.732 5.036 1.00 92.62 194 LEU A N 1
ATOM 1462 C CA . LEU A 1 194 ? -20.603 -2.839 6.221 1.00 92.62 194 LEU A CA 1
ATOM 1463 C C . LEU A 1 194 ? -21.043 -1.832 7.289 1.00 92.62 194 LEU A C 1
ATOM 1465 O O . LEU A 1 194 ? -21.346 -2.251 8.400 1.00 92.62 194 LEU A O 1
ATOM 1469 N N . ILE A 1 195 ? -21.198 -0.553 6.922 1.00 90.62 195 ILE A N 1
ATOM 1470 C CA . ILE A 1 195 ? -21.682 0.521 7.807 1.00 90.62 195 ILE A CA 1
ATOM 1471 C C . ILE A 1 195 ? -23.000 0.131 8.482 1.00 90.62 195 ILE A C 1
ATOM 1473 O O . ILE A 1 195 ? -23.118 0.235 9.701 1.00 90.62 195 ILE A O 1
ATOM 1477 N N . ARG A 1 196 ? -23.977 -0.369 7.712 1.00 92.50 196 ARG A N 1
ATOM 1478 C CA . ARG A 1 196 ? -25.277 -0.805 8.250 1.00 92.50 196 ARG A CA 1
ATOM 1479 C C . ARG A 1 196 ? -25.152 -1.996 9.193 1.00 92.50 196 ARG A C 1
ATOM 1481 O O . ARG A 1 196 ? -25.812 -2.021 10.223 1.00 92.50 196 ARG A O 1
ATOM 1488 N N . THR A 1 197 ? -24.326 -2.978 8.840 1.00 94.88 197 THR A N 1
ATOM 1489 C CA . THR A 1 197 ? -24.173 -4.213 9.626 1.00 94.88 197 THR A CA 1
ATOM 1490 C C . THR A 1 197 ? -23.462 -3.945 10.949 1.00 94.88 197 THR A C 1
ATOM 1492 O O . THR A 1 197 ? -23.801 -4.546 11.963 1.00 94.88 197 THR A O 1
ATOM 1495 N N . THR A 1 198 ? -22.496 -3.026 10.957 1.00 93.38 198 THR A N 1
ATOM 1496 C CA . THR A 1 198 ? -21.720 -2.675 12.152 1.00 93.38 198 THR A CA 1
ATOM 1497 C C . THR A 1 198 ? -22.280 -1.465 12.899 1.00 93.38 198 THR A C 1
ATOM 1499 O O . THR A 1 198 ? -21.724 -1.094 13.928 1.00 93.38 198 THR A O 1
ATOM 1502 N N . ASN A 1 199 ? -23.347 -0.840 12.385 1.00 92.25 199 ASN A N 1
ATOM 1503 C CA . ASN A 1 199 ? -23.912 0.425 12.865 1.00 92.25 199 ASN A CA 1
ATOM 1504 C C . ASN A 1 199 ? -22.852 1.535 13.038 1.00 92.25 199 ASN A C 1
ATOM 1506 O O . ASN A 1 199 ? -22.880 2.279 14.015 1.00 92.25 199 ASN A O 1
ATOM 1510 N N . ALA A 1 200 ? -21.872 1.580 12.131 1.00 89.44 200 ALA A N 1
ATOM 1511 C CA . ALA A 1 200 ? -20.767 2.536 12.190 1.00 89.44 200 ALA A CA 1
ATOM 1512 C C . ALA A 1 200 ? -21.194 3.918 11.694 1.00 89.44 200 ALA A C 1
ATOM 1514 O O . ALA A 1 200 ? -22.082 4.022 10.852 1.00 89.44 200 ALA A O 1
ATOM 1515 N N . ASP A 1 201 ? -20.496 4.963 12.126 1.00 81.88 201 ASP A N 1
ATOM 1516 C CA . ASP A 1 201 ? -20.650 6.297 11.540 1.00 81.88 201 ASP A CA 1
ATOM 1517 C C . ASP A 1 201 ? -19.817 6.435 10.258 1.00 81.88 201 ASP A C 1
ATOM 1519 O O . ASP A 1 201 ? -20.239 7.063 9.287 1.00 81.88 201 ASP A O 1
ATOM 1523 N N . PHE A 1 202 ? -18.627 5.830 10.242 1.00 84.00 202 PHE A N 1
ATOM 1524 C CA . PHE A 1 202 ? -17.731 5.792 9.088 1.00 84.00 202 PHE A CA 1
ATOM 1525 C C . PHE A 1 202 ? -16.778 4.592 9.161 1.00 84.00 202 PHE A C 1
ATOM 1527 O O . PHE A 1 202 ? -16.821 3.789 10.094 1.00 84.00 202 PHE A O 1
ATOM 1534 N N . LEU A 1 203 ? -15.931 4.444 8.143 1.00 82.62 203 LEU A N 1
ATOM 1535 C CA . LEU A 1 203 ? -14.979 3.345 8.005 1.00 82.62 203 LEU A CA 1
ATOM 1536 C C . LEU A 1 203 ? -13.559 3.898 7.879 1.00 82.62 203 LEU A C 1
ATOM 1538 O O . LEU A 1 203 ? -13.355 4.931 7.244 1.00 82.62 203 LEU A O 1
ATOM 1542 N N . ILE A 1 204 ? -12.583 3.198 8.455 1.00 80.81 204 ILE A N 1
ATOM 1543 C CA . ILE A 1 204 ? -11.153 3.514 8.319 1.00 80.81 204 ILE A CA 1
ATOM 1544 C C . ILE A 1 204 ? -10.361 2.285 7.869 1.00 80.81 204 ILE A C 1
ATOM 1546 O O . ILE A 1 204 ? -10.832 1.153 8.009 1.00 80.81 204 ILE A O 1
ATOM 1550 N N . ALA A 1 205 ? -9.146 2.516 7.356 1.00 76.06 205 ALA A N 1
ATOM 1551 C CA . ALA A 1 205 ? -8.241 1.459 6.888 1.00 76.06 205 ALA A CA 1
ATOM 1552 C C . ALA A 1 205 ? -8.921 0.498 5.891 1.00 76.06 205 ALA A C 1
ATOM 1554 O O . ALA A 1 205 ? -8.915 -0.726 6.039 1.00 76.06 205 ALA A O 1
ATOM 1555 N N . GLU A 1 206 ? -9.564 1.091 4.888 1.00 83.88 206 GLU A N 1
ATOM 1556 C CA . GLU A 1 206 ? -10.338 0.380 3.882 1.00 83.88 206 GLU A CA 1
ATOM 1557 C C . GLU A 1 206 ? -9.437 -0.410 2.929 1.00 83.88 206 GLU A C 1
ATOM 1559 O O . GLU A 1 206 ? -8.569 0.147 2.260 1.00 83.88 206 GLU A O 1
ATOM 1564 N N . ASN A 1 207 ? -9.707 -1.703 2.804 1.00 78.25 207 ASN A N 1
ATOM 1565 C CA . ASN A 1 207 ? -9.063 -2.588 1.848 1.00 78.25 207 ASN A CA 1
ATOM 1566 C C . ASN A 1 207 ? -10.125 -3.411 1.118 1.00 78.25 207 ASN A C 1
ATOM 1568 O O . ASN A 1 207 ? -11.149 -3.778 1.696 1.00 78.25 207 ASN A O 1
ATOM 1572 N N . TYR A 1 208 ? -9.887 -3.741 -0.150 1.00 85.56 208 TYR A N 1
ATOM 1573 C CA . TYR A 1 208 ? -10.757 -4.663 -0.873 1.00 85.56 208 TYR A CA 1
ATOM 1574 C C . TYR A 1 208 ? -10.001 -5.539 -1.859 1.00 85.56 208 TYR A C 1
ATOM 1576 O O . TYR A 1 208 ? -8.926 -5.192 -2.345 1.00 85.56 208 TYR A O 1
ATOM 1584 N N . THR A 1 209 ? -10.595 -6.689 -2.153 1.00 79.44 209 THR A N 1
ATOM 1585 C CA . THR A 1 209 ? -10.134 -7.633 -3.165 1.00 79.44 209 THR A CA 1
ATOM 1586 C C . THR A 1 209 ? -11.279 -7.977 -4.106 1.00 79.44 209 THR A C 1
ATOM 1588 O O . THR A 1 209 ? -12.443 -8.071 -3.706 1.00 79.44 209 THR A O 1
ATOM 1591 N N . VAL A 1 210 ? -10.940 -8.159 -5.381 1.00 83.06 210 VAL A N 1
ATOM 1592 C CA . VAL A 1 210 ? -11.891 -8.486 -6.442 1.00 83.06 210 VAL A CA 1
ATOM 1593 C C . VAL A 1 210 ? -11.419 -9.748 -7.144 1.00 83.06 210 VAL A C 1
ATOM 1595 O O . VAL A 1 210 ? -10.268 -9.833 -7.564 1.00 83.06 210 VAL A O 1
ATOM 1598 N N . SER A 1 211 ? -12.311 -10.723 -7.285 1.00 82.06 211 SER A N 1
ATOM 1599 C CA . SER A 1 211 ? -12.099 -11.887 -8.140 1.00 82.06 211 SER A CA 1
ATOM 1600 C C . SER A 1 211 ? -12.934 -11.733 -9.403 1.00 82.06 211 SER A C 1
ATOM 1602 O O . SER A 1 211 ? -14.150 -11.534 -9.331 1.00 82.06 211 SER A O 1
ATOM 1604 N N . VAL A 1 212 ? -12.277 -11.815 -10.558 1.00 81.94 212 VAL A N 1
ATOM 1605 C CA . VAL A 1 212 ? -12.901 -11.694 -11.877 1.00 81.94 212 VAL A CA 1
ATOM 1606 C C . VAL A 1 212 ? -12.676 -12.988 -12.647 1.00 81.94 212 VAL A C 1
ATOM 1608 O O . VAL A 1 212 ? -11.556 -13.491 -12.712 1.00 81.94 212 VAL A O 1
ATOM 1611 N N . LYS A 1 213 ? -13.735 -13.510 -13.264 1.00 81.44 213 LYS A N 1
ATOM 1612 C CA . LYS A 1 213 ? -13.696 -14.684 -14.135 1.00 81.44 213 LYS A CA 1
ATOM 1613 C C . LYS A 1 213 ? -14.495 -14.406 -15.397 1.00 81.44 213 LYS A C 1
ATOM 1615 O O . LYS A 1 213 ? -15.635 -13.960 -15.320 1.00 81.44 213 LYS A O 1
ATOM 1620 N N . ASN A 1 214 ? -13.901 -14.668 -16.563 1.00 85.44 214 ASN A N 1
ATOM 1621 C CA . ASN A 1 214 ? -14.511 -14.385 -17.870 1.00 85.44 214 ASN A CA 1
ATOM 1622 C C . ASN A 1 214 ? -15.025 -12.936 -17.979 1.00 85.44 214 ASN A C 1
ATOM 1624 O O . ASN A 1 214 ? -16.141 -12.702 -18.434 1.00 85.44 214 ASN A O 1
ATOM 1628 N N . SER A 1 215 ? -14.235 -11.976 -17.484 1.00 81.50 215 SER A N 1
ATOM 1629 C CA . SER A 1 215 ? -14.589 -10.547 -17.439 1.00 81.50 215 SER A CA 1
ATOM 1630 C C . SER A 1 215 ? -15.821 -10.204 -16.587 1.00 81.50 215 SER A C 1
ATOM 1632 O O . SER A 1 215 ? -16.324 -9.084 -16.655 1.00 81.50 215 SER A O 1
ATOM 1634 N N . VAL A 1 216 ? -16.292 -11.134 -15.753 1.00 81.38 216 VAL A N 1
ATOM 1635 C CA . VAL A 1 216 ? -17.391 -10.933 -14.805 1.00 81.38 216 VAL A CA 1
ATOM 1636 C C . VAL A 1 216 ? -16.853 -11.030 -13.381 1.00 81.38 216 VAL A C 1
ATOM 1638 O O . VAL A 1 216 ? -16.075 -11.924 -13.052 1.00 81.38 216 VAL A O 1
ATOM 1641 N N . MET A 1 217 ? -17.258 -10.098 -12.522 1.00 86.56 217 MET A N 1
ATOM 1642 C CA . MET A 1 217 ? -16.895 -10.111 -11.107 1.00 86.56 217 MET A CA 1
ATOM 1643 C C . MET A 1 217 ? -17.602 -11.272 -10.390 1.00 86.56 217 MET A C 1
ATOM 1645 O O . MET A 1 217 ? -18.829 -11.295 -10.323 1.00 86.56 217 MET A O 1
ATOM 1649 N N . GLU A 1 218 ? -16.844 -12.235 -9.862 1.00 90.00 218 GLU A N 1
ATOM 1650 C CA . GLU A 1 218 ? -17.388 -13.386 -9.122 1.00 90.00 218 GLU A CA 1
ATOM 1651 C C . GLU A 1 218 ? -17.529 -13.084 -7.628 1.00 90.00 218 GLU A C 1
ATOM 1653 O O . GLU A 1 218 ? -18.552 -13.405 -7.016 1.00 90.00 218 GLU A O 1
ATOM 1658 N N . THR A 1 219 ? -16.497 -12.478 -7.035 1.00 89.62 219 THR A N 1
ATOM 1659 C CA . THR A 1 219 ? -16.483 -12.119 -5.613 1.00 89.62 219 THR A CA 1
ATOM 1660 C C . THR A 1 219 ? -15.858 -10.744 -5.403 1.00 89.62 219 THR A C 1
ATOM 1662 O O . THR A 1 219 ? -14.889 -10.379 -6.069 1.00 89.62 219 THR A O 1
ATOM 1665 N N . PHE A 1 220 ? -16.416 -9.984 -4.463 1.00 90.75 220 PHE A N 1
ATOM 1666 C CA . PHE A 1 220 ? -15.876 -8.705 -4.008 1.00 90.75 220 PHE A CA 1
ATOM 1667 C C . PHE A 1 220 ? -15.823 -8.735 -2.487 1.00 90.75 220 PHE A C 1
ATOM 1669 O O . PHE A 1 220 ? -16.868 -8.811 -1.842 1.00 90.75 220 PHE A O 1
ATOM 1676 N N . THR A 1 221 ? -14.626 -8.714 -1.908 1.00 87.31 221 THR A N 1
ATOM 1677 C CA . THR A 1 221 ? -14.445 -8.722 -0.452 1.00 87.31 221 THR A CA 1
ATOM 1678 C C . THR A 1 221 ? -13.924 -7.370 -0.013 1.00 87.31 221 THR A C 1
ATOM 1680 O O . THR A 1 221 ? -12.895 -6.919 -0.499 1.00 87.31 221 THR A O 1
ATOM 1683 N N . PHE A 1 222 ? -14.642 -6.727 0.896 1.00 90.38 222 PHE A N 1
ATOM 1684 C CA . PHE A 1 222 ? -14.310 -5.431 1.462 1.00 90.38 222 PHE A CA 1
ATOM 1685 C C . PHE A 1 222 ? -14.095 -5.569 2.961 1.00 90.38 222 PHE A C 1
ATOM 1687 O O . PHE A 1 222 ? -14.916 -6.166 3.659 1.00 90.38 222 PHE A O 1
ATOM 1694 N N . THR A 1 223 ? -13.015 -4.977 3.448 1.00 82.81 223 THR A N 1
ATOM 1695 C CA . THR A 1 223 ? -12.576 -5.086 4.830 1.00 82.81 223 THR A CA 1
ATOM 1696 C C . THR A 1 223 ? -12.170 -3.716 5.341 1.00 82.81 223 THR A C 1
ATOM 1698 O O . THR A 1 223 ? -11.405 -3.011 4.689 1.00 82.81 223 THR A O 1
ATOM 1701 N N . ALA A 1 224 ? -12.678 -3.334 6.506 1.00 86.94 224 ALA A N 1
ATOM 1702 C CA . ALA A 1 224 ? -12.369 -2.056 7.137 1.00 86.94 224 ALA A CA 1
ATOM 1703 C C . ALA A 1 224 ? -12.564 -2.150 8.654 1.00 86.94 224 ALA A C 1
ATOM 1705 O O . ALA A 1 224 ? -13.080 -3.149 9.166 1.00 86.94 224 ALA A O 1
ATOM 1706 N N . PHE A 1 225 ? -12.184 -1.093 9.366 1.00 85.56 225 PHE A N 1
ATOM 1707 C CA . PHE A 1 225 ? -12.479 -0.930 10.785 1.00 85.56 225 PHE A CA 1
ATOM 1708 C C . PHE A 1 225 ? -13.659 0.043 10.942 1.00 85.56 225 PHE A C 1
ATOM 1710 O O . PHE A 1 225 ? -13.550 1.205 10.538 1.00 85.56 225 PHE A O 1
ATOM 1717 N N . PRO A 1 226 ? -14.800 -0.415 11.484 1.00 89.81 226 PRO A N 1
ATOM 1718 C CA . PRO A 1 226 ? -15.927 0.433 11.861 1.00 89.81 226 PRO A CA 1
ATOM 1719 C C . PRO A 1 226 ? -15.494 1.518 12.845 1.00 89.81 226 PRO A C 1
ATOM 1721 O O . PRO A 1 226 ? -14.840 1.213 13.839 1.00 89.81 226 PRO A O 1
ATOM 1724 N N . ALA A 1 227 ? -15.875 2.768 12.610 1.00 78.06 227 ALA A N 1
ATOM 1725 C CA . ALA A 1 227 ? -15.585 3.877 13.507 1.00 78.06 227 ALA A CA 1
ATOM 1726 C C . ALA A 1 227 ? -16.875 4.572 13.956 1.00 78.06 227 ALA A C 1
ATOM 1728 O O . ALA A 1 227 ? -17.826 4.710 13.184 1.00 78.06 227 ALA A O 1
ATOM 1729 N N . PHE A 1 228 ? -16.891 4.992 15.219 1.00 86.50 228 PHE A N 1
ATOM 1730 C CA . PHE A 1 228 ? -18.039 5.581 15.897 1.00 86.50 228 PHE A CA 1
ATOM 1731 C C . PHE A 1 228 ? -17.618 6.896 16.544 1.00 86.50 228 PHE A C 1
ATOM 1733 O O . PHE A 1 228 ? -16.634 6.936 17.289 1.00 86.50 228 PHE A O 1
ATOM 1740 N N . TYR A 1 229 ? -18.369 7.961 16.304 1.00 80.88 229 TYR A N 1
ATOM 1741 C CA . TYR A 1 229 ? -18.209 9.197 17.047 1.00 80.88 229 TYR A CA 1
ATOM 1742 C C . TYR A 1 229 ? -18.695 9.002 18.482 1.00 80.88 229 TYR A C 1
ATOM 1744 O O . TYR A 1 229 ? -19.766 8.457 18.748 1.00 80.88 229 TYR A O 1
ATOM 1752 N N . GLN A 1 230 ? -17.897 9.466 19.432 1.00 77.62 230 GLN A N 1
ATOM 1753 C CA . GLN A 1 230 ? -18.195 9.437 20.854 1.00 77.62 230 GLN A CA 1
ATOM 1754 C C . GLN A 1 230 ? -17.835 10.776 21.487 1.00 77.62 230 GLN A C 1
ATOM 1756 O O . GLN A 1 230 ? -17.049 11.552 20.947 1.00 77.62 230 GLN A O 1
ATOM 1761 N N . ASN A 1 231 ? -18.422 11.042 22.656 1.00 66.88 231 ASN A N 1
ATOM 1762 C CA . ASN A 1 231 ? -18.026 12.142 23.535 1.00 66.88 231 ASN A CA 1
ATOM 1763 C C . ASN A 1 231 ? -17.873 13.485 22.801 1.00 66.88 231 ASN A C 1
ATOM 1765 O O . ASN A 1 231 ? -16.810 14.101 22.828 1.00 66.88 231 ASN A O 1
ATOM 1769 N N . TYR A 1 232 ? -18.940 13.945 22.141 1.00 66.06 232 TYR A N 1
ATOM 1770 C CA . TYR A 1 232 ? -18.963 15.268 21.521 1.00 66.06 232 TYR A CA 1
ATOM 1771 C C . TYR A 1 232 ? -18.686 16.348 22.569 1.00 66.06 232 TYR A C 1
ATOM 1773 O O . TYR A 1 232 ? -19.473 16.560 23.494 1.00 66.06 232 TYR A O 1
ATOM 1781 N N . ARG A 1 233 ? -17.570 17.055 22.413 1.00 56.84 233 ARG A N 1
ATOM 1782 C CA . ARG A 1 233 ? -17.164 18.154 23.285 1.00 56.84 233 ARG A CA 1
ATOM 1783 C C . ARG A 1 233 ? -17.113 19.443 22.488 1.00 56.84 233 ARG A C 1
ATOM 1785 O O . ARG A 1 233 ? -16.610 19.498 21.369 1.00 56.84 233 ARG A O 1
ATOM 1792 N N . LYS A 1 234 ? -17.609 20.512 23.098 1.00 46.28 234 LYS A N 1
ATOM 1793 C CA . LYS A 1 234 ? -17.522 21.861 22.552 1.00 46.28 234 LYS A CA 1
ATOM 1794 C C . LYS A 1 234 ? -16.187 22.465 22.992 1.00 46.28 234 LYS A C 1
ATOM 1796 O O . LYS A 1 234 ? -16.013 22.748 24.173 1.00 46.28 234 LYS A O 1
ATOM 1801 N N . TYR A 1 235 ? -15.248 22.636 22.065 1.00 48.22 235 TYR A N 1
ATOM 1802 C CA . TYR A 1 235 ? -13.965 23.285 22.326 1.00 48.22 235 TYR A CA 1
ATOM 1803 C C . TYR A 1 235 ? -13.966 24.714 21.789 1.00 48.22 235 TYR A C 1
ATOM 1805 O O . TYR A 1 235 ? -14.412 24.989 20.676 1.00 48.22 235 TYR A O 1
ATOM 1813 N N . VAL A 1 236 ? -13.422 25.634 22.580 1.00 46.25 236 VAL A N 1
ATOM 1814 C CA . VAL A 1 236 ? -12.978 26.935 22.080 1.00 46.25 236 VAL A CA 1
ATOM 1815 C C . VAL A 1 236 ? -11.535 26.731 21.640 1.00 46.25 236 VAL A C 1
ATOM 1817 O O . VAL A 1 236 ? -10.650 26.569 22.479 1.00 46.25 236 VAL A O 1
ATOM 1820 N N . VAL A 1 237 ? -11.308 26.628 20.332 1.00 47.91 237 VAL A N 1
ATOM 1821 C CA . VAL A 1 237 ? -9.962 26.419 19.791 1.00 47.91 237 VAL A CA 1
ATOM 1822 C C . VAL A 1 237 ? -9.235 27.764 19.821 1.00 47.91 237 VAL A C 1
ATOM 1824 O O . VAL A 1 237 ? -9.739 28.750 19.288 1.00 47.91 237 VAL A O 1
ATOM 1827 N N . ALA A 1 238 ? -8.076 27.820 20.479 1.00 42.88 238 ALA A N 1
ATOM 1828 C CA . ALA A 1 238 ? -7.166 28.957 20.368 1.00 42.88 238 ALA A CA 1
ATOM 1829 C C . ALA A 1 238 ? -6.436 28.884 19.014 1.00 42.88 238 ALA A C 1
ATOM 1831 O O . ALA A 1 238 ? -5.997 27.802 18.625 1.00 42.88 238 ALA A O 1
ATOM 1832 N N . ASP A 1 239 ? -6.316 30.025 18.329 1.00 43.03 239 ASP A N 1
ATOM 1833 C CA . ASP A 1 239 ? -6.115 30.238 16.876 1.00 43.03 239 ASP A CA 1
ATOM 1834 C C . ASP A 1 239 ? -4.927 29.547 16.149 1.00 43.03 239 ASP A C 1
ATOM 1836 O O . ASP A 1 239 ? -4.670 29.862 14.993 1.00 43.03 239 ASP A O 1
ATOM 1840 N N . ASN A 1 240 ? -4.204 28.5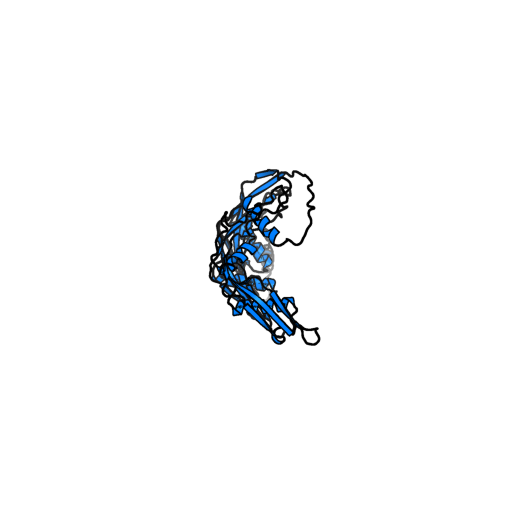92 16.740 1.00 42.03 240 ASN A N 1
ATOM 1841 C CA . ASN A 1 240 ? -2.955 28.058 16.169 1.00 42.03 240 ASN A CA 1
ATOM 1842 C C . ASN A 1 240 ? -2.933 26.543 15.897 1.00 42.03 240 ASN A C 1
ATOM 1844 O O . ASN A 1 240 ? -1.857 25.985 15.680 1.00 42.03 240 ASN A O 1
ATOM 1848 N N . ILE A 1 241 ? -4.074 25.851 15.898 1.00 44.91 241 ILE A N 1
ATOM 1849 C CA . ILE A 1 241 ? -4.108 24.411 15.602 1.00 44.91 241 ILE A CA 1
ATOM 1850 C C . ILE A 1 241 ? -4.810 24.202 14.262 1.00 44.91 241 ILE A C 1
ATOM 1852 O O . ILE A 1 241 ? -6.001 24.467 14.146 1.00 44.91 241 ILE A O 1
ATOM 1856 N N . PHE A 1 242 ? -4.011 23.793 13.269 1.00 46.50 242 PHE A N 1
ATOM 1857 C CA . PHE A 1 242 ? -4.353 23.312 11.925 1.00 46.50 242 PHE A CA 1
ATOM 1858 C C . PHE A 1 242 ? -5.854 23.210 11.599 1.00 46.50 242 PHE A C 1
ATOM 1860 O O . PHE A 1 242 ? -6.585 22.460 12.240 1.00 46.50 242 PHE A O 1
ATOM 1867 N N . ASN A 1 243 ? -6.273 23.850 10.499 1.00 40.97 243 ASN A N 1
ATOM 1868 C CA . ASN A 1 243 ? -7.493 23.474 9.779 1.00 40.97 243 ASN A CA 1
ATOM 1869 C C . ASN A 1 243 ? -7.323 22.039 9.256 1.00 40.97 243 ASN A C 1
ATOM 1871 O O . ASN A 1 243 ? -6.852 21.828 8.138 1.00 40.97 243 ASN A O 1
ATOM 1875 N N . MET A 1 244 ? -7.650 21.048 10.082 1.00 42.75 244 MET A N 1
ATOM 1876 C CA . MET A 1 244 ? -7.720 19.663 9.640 1.00 42.75 244 MET A CA 1
ATOM 1877 C C . MET A 1 244 ? -9.007 19.481 8.836 1.00 42.75 244 MET A C 1
ATOM 1879 O O . MET A 1 244 ? -10.082 19.942 9.220 1.00 42.75 244 MET A O 1
ATOM 1883 N N . THR A 1 245 ? -8.863 18.864 7.668 1.00 41.44 245 THR A N 1
ATOM 1884 C CA . THR A 1 245 ? -9.936 18.555 6.722 1.00 41.44 245 THR A CA 1
ATOM 1885 C C . THR A 1 245 ? -11.073 17.768 7.379 1.00 41.44 245 THR A C 1
ATOM 1887 O O . THR A 1 245 ? -10.871 17.070 8.366 1.00 41.44 245 THR A O 1
ATOM 1890 N N . THR A 1 246 ? -12.267 17.817 6.788 1.00 45.22 246 THR A N 1
ATOM 1891 C CA . THR A 1 246 ? -13.483 17.127 7.268 1.00 45.22 246 THR A CA 1
ATOM 1892 C C . THR A 1 246 ? -13.411 15.595 7.247 1.00 45.22 246 THR A C 1
ATOM 1894 O O . THR A 1 246 ? -14.357 14.944 7.681 1.00 45.22 246 THR A O 1
ATOM 1897 N N . GLU A 1 247 ? -12.328 15.012 6.729 1.00 41.69 247 GLU A N 1
ATOM 1898 C CA . GLU A 1 247 ? -12.115 13.567 6.685 1.00 41.69 247 GLU A CA 1
ATOM 1899 C C . GLU A 1 247 ? -11.034 13.148 7.695 1.00 41.69 247 GLU A C 1
ATOM 1901 O O . GLU A 1 247 ? -9.962 13.763 7.733 1.00 41.69 247 GLU A O 1
ATOM 1906 N N . PRO A 1 248 ? -11.289 12.106 8.509 1.00 45.53 248 PRO A N 1
ATOM 1907 C CA . PRO A 1 248 ? -10.316 11.600 9.464 1.00 45.53 248 PRO A CA 1
ATOM 1908 C C . PRO A 1 248 ? -9.130 10.985 8.722 1.00 45.53 248 PRO A C 1
ATOM 1910 O O . PRO A 1 248 ? -9.286 10.029 7.964 1.00 45.53 248 PRO A O 1
ATOM 1913 N N . GLN A 1 249 ? -7.930 11.510 8.966 1.00 46.25 249 GLN A N 1
ATOM 1914 C CA . GLN A 1 249 ? -6.698 10.887 8.494 1.00 46.25 249 GLN A CA 1
ATOM 1915 C C . GLN A 1 249 ? -6.172 9.911 9.546 1.00 46.25 249 GLN A C 1
ATOM 1917 O O . GLN A 1 249 ? -6.067 10.247 10.728 1.00 46.25 249 GLN A O 1
ATOM 1922 N N . LEU A 1 250 ? -5.862 8.692 9.105 1.00 42.38 250 LEU A N 1
ATOM 1923 C CA . LEU A 1 250 ? -5.214 7.677 9.924 1.00 42.38 250 LEU A CA 1
ATOM 1924 C C . LEU A 1 250 ? -3.701 7.902 9.841 1.00 42.38 250 LEU A C 1
ATOM 1926 O O . LEU A 1 250 ? -3.119 7.789 8.762 1.00 42.38 250 LEU A O 1
ATOM 1930 N N . ILE A 1 251 ? -3.080 8.255 10.966 1.00 53.06 251 ILE A N 1
ATOM 1931 C CA . ILE A 1 251 ? -1.630 8.457 11.060 1.00 53.06 251 ILE A CA 1
ATOM 1932 C C . ILE A 1 251 ? -1.037 7.231 11.763 1.00 53.06 251 ILE A C 1
ATOM 1934 O O . ILE A 1 251 ? -1.536 6.784 12.797 1.00 53.06 251 ILE A O 1
ATOM 1938 N N . TYR A 1 252 ? 0.019 6.661 11.189 1.00 47.25 252 TYR A N 1
ATOM 1939 C CA . TYR A 1 252 ? 0.677 5.465 11.717 1.00 47.25 252 TYR A CA 1
ATOM 1940 C C . TYR A 1 252 ? 1.957 5.850 12.458 1.00 47.25 252 TYR A C 1
ATOM 1942 O O . TYR A 1 252 ? 2.736 6.653 11.952 1.00 47.25 252 TYR A O 1
ATOM 1950 N N . SER A 1 253 ? 2.191 5.266 13.636 1.00 48.00 253 SER A N 1
ATOM 1951 C CA . SER A 1 253 ? 3.349 5.574 14.488 1.00 48.00 253 SER A CA 1
ATOM 1952 C C . SER A 1 253 ? 4.125 4.304 14.858 1.00 48.00 253 SER A C 1
ATOM 1954 O O . SER A 1 253 ? 4.087 3.845 16.000 1.00 48.00 253 SER A O 1
ATOM 1956 N N . THR A 1 254 ? 4.818 3.716 13.888 1.00 43.91 254 THR A N 1
ATOM 1957 C CA . THR A 1 254 ? 5.812 2.666 14.149 1.00 43.91 254 THR A CA 1
ATOM 1958 C C . THR A 1 254 ? 7.126 3.106 13.530 1.00 43.91 254 THR A C 1
ATOM 1960 O O . THR A 1 254 ? 7.150 3.512 12.368 1.00 43.91 254 THR A O 1
ATOM 1963 N N . VAL A 1 255 ? 8.206 3.030 14.304 1.00 54.41 255 VAL A N 1
ATOM 1964 C CA . VAL A 1 2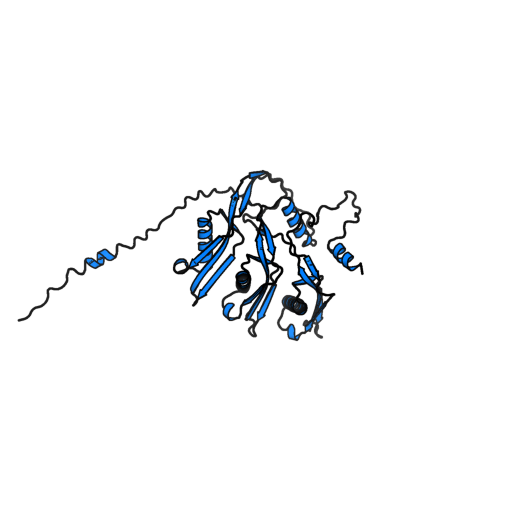55 ? 9.560 3.314 13.827 1.00 54.41 255 VAL A CA 1
ATOM 1965 C C . VAL A 1 255 ? 10.290 1.987 13.681 1.00 54.41 255 VAL A C 1
ATOM 1967 O O . VAL A 1 255 ? 10.177 1.091 14.516 1.00 54.41 255 VAL A O 1
ATOM 1970 N N . GLY A 1 256 ? 10.969 1.828 12.549 1.00 50.84 256 GLY A N 1
ATOM 1971 C CA . GLY A 1 256 ? 11.943 0.765 12.354 1.00 50.84 256 GLY A CA 1
ATOM 1972 C C . GLY A 1 256 ? 13.332 1.358 12.502 1.00 50.84 256 GLY A C 1
ATOM 1973 O O . GLY A 1 256 ? 13.635 2.369 11.865 1.00 50.84 256 GLY A O 1
ATOM 1974 N N . ASP A 1 257 ? 14.178 0.717 13.299 1.00 68.12 257 ASP A N 1
ATOM 1975 C CA . ASP A 1 257 ? 15.592 1.055 13.331 1.00 68.12 257 ASP A CA 1
ATOM 1976 C C . ASP A 1 257 ? 16.217 0.716 11.971 1.00 68.12 257 ASP A C 1
ATOM 1978 O O . ASP A 1 257 ? 15.872 -0.288 11.339 1.00 68.12 257 ASP A O 1
ATOM 1982 N N . LEU A 1 258 ? 17.207 1.488 11.533 1.00 67.12 258 LEU A N 1
ATOM 1983 C CA . LEU A 1 258 ? 17.980 1.160 10.337 1.00 67.12 258 LEU A CA 1
ATOM 1984 C C . LEU A 1 258 ? 19.269 0.435 10.718 1.00 67.12 258 LEU A C 1
ATOM 1986 O O . LEU A 1 258 ? 20.139 0.989 11.388 1.00 67.12 258 LEU A O 1
ATOM 1990 N N . LYS A 1 259 ? 19.420 -0.806 10.247 1.00 74.94 259 LYS A N 1
ATOM 1991 C CA . LYS A 1 259 ? 20.671 -1.560 10.358 1.00 74.94 259 LYS A CA 1
ATOM 1992 C C . LYS A 1 259 ? 21.455 -1.434 9.069 1.00 74.94 259 LYS A C 1
ATOM 1994 O O . LYS A 1 259 ? 21.000 -1.885 8.021 1.00 74.94 259 LYS A O 1
ATOM 1999 N N . THR A 1 260 ? 22.659 -0.878 9.143 1.00 77.00 260 THR A N 1
ATOM 2000 C CA . THR A 1 260 ? 23.569 -0.874 7.991 1.00 77.00 260 THR A CA 1
ATOM 2001 C C . THR A 1 260 ? 24.030 -2.301 7.678 1.00 77.00 260 THR A C 1
ATOM 2003 O O . THR A 1 260 ? 24.378 -3.068 8.579 1.00 77.00 260 THR A O 1
ATOM 2006 N N . LEU A 1 261 ? 23.990 -2.683 6.401 1.00 68.69 261 LEU A N 1
ATOM 2007 C CA . LEU A 1 261 ? 24.378 -4.023 5.945 1.00 68.69 261 LEU A CA 1
ATOM 2008 C C . LEU A 1 261 ? 25.873 -4.124 5.619 1.00 68.69 261 LEU A C 1
ATOM 2010 O O . LEU A 1 261 ? 26.474 -5.187 5.769 1.00 68.69 261 LEU A O 1
ATOM 2014 N N . SER A 1 262 ? 26.476 -3.025 5.165 1.00 76.75 262 SER A N 1
ATOM 2015 C CA . SER A 1 262 ? 27.888 -2.941 4.785 1.00 76.75 262 SER A CA 1
ATOM 2016 C C . SER A 1 262 ? 28.416 -1.511 4.932 1.00 76.75 262 SER A C 1
ATOM 2018 O O . SER A 1 262 ? 27.664 -0.587 5.235 1.00 76.75 262 SER A O 1
ATOM 2020 N N . GLY A 1 263 ? 29.716 -1.313 4.683 1.00 79.06 263 GLY A N 1
ATOM 2021 C CA . GLY A 1 263 ? 30.287 0.023 4.480 1.00 79.06 263 GLY A CA 1
ATOM 2022 C C . GLY A 1 263 ? 29.746 0.709 3.217 1.00 79.06 263 GLY A C 1
ATOM 2023 O O . GLY A 1 263 ? 28.860 0.177 2.543 1.00 79.06 263 GLY A O 1
ATOM 2024 N N . LYS A 1 264 ? 30.297 1.886 2.891 1.00 82.88 264 LYS A N 1
ATOM 2025 C CA . LYS A 1 264 ? 29.920 2.648 1.691 1.00 82.88 264 LYS A CA 1
ATOM 2026 C C . LYS A 1 264 ? 30.032 1.778 0.434 1.00 82.88 264 LYS A C 1
ATOM 2028 O O . LYS A 1 264 ? 31.053 1.124 0.228 1.00 82.88 264 LYS A O 1
ATOM 2033 N N . ILE A 1 265 ? 28.994 1.800 -0.394 1.00 92.44 265 ILE A N 1
ATOM 2034 C CA . ILE A 1 265 ? 28.916 1.073 -1.663 1.00 92.44 265 ILE A CA 1
ATOM 2035 C C . ILE A 1 265 ? 29.048 2.026 -2.847 1.00 92.44 265 ILE A C 1
ATOM 2037 O O . ILE A 1 265 ? 28.852 3.234 -2.712 1.00 92.44 265 ILE A O 1
ATOM 2041 N N . SER A 1 266 ? 29.358 1.453 -4.006 1.00 93.12 266 SER A N 1
ATOM 2042 C CA . SER A 1 266 ? 29.340 2.121 -5.303 1.00 93.12 266 SER A CA 1
ATOM 2043 C C . SER A 1 266 ? 28.744 1.156 -6.322 1.00 93.12 266 SER A C 1
ATOM 2045 O O . SER A 1 266 ? 29.246 0.040 -6.475 1.00 93.12 266 SER A O 1
ATOM 2047 N N . VAL A 1 267 ? 27.647 1.548 -6.968 1.00 93.31 267 VAL A N 1
ATOM 2048 C CA . VAL A 1 267 ? 26.966 0.734 -7.983 1.00 93.31 267 VAL A CA 1
ATOM 2049 C C . VAL A 1 267 ? 26.752 1.561 -9.227 1.00 93.31 267 VAL A C 1
ATOM 2051 O O . VAL A 1 267 ? 26.267 2.687 -9.158 1.00 93.31 267 VAL A O 1
ATOM 2054 N N . THR A 1 268 ? 27.082 0.972 -10.367 1.00 95.50 268 THR A N 1
ATOM 2055 C CA . THR A 1 268 ? 27.149 1.688 -11.632 1.00 95.50 268 THR A CA 1
ATOM 2056 C C . THR A 1 268 ? 26.254 1.046 -12.685 1.00 95.50 268 THR A C 1
ATOM 2058 O O . THR A 1 268 ? 26.205 -0.182 -12.813 1.00 95.50 268 THR A O 1
ATOM 2061 N N . CYS A 1 269 ? 25.548 1.887 -13.438 1.00 93.81 269 CYS A N 1
ATOM 2062 C CA . CYS A 1 269 ? 24.844 1.522 -14.663 1.00 93.81 269 CYS A CA 1
ATOM 2063 C C . CYS A 1 269 ? 25.537 2.167 -15.863 1.00 93.81 269 CYS A C 1
ATOM 2065 O O . CYS A 1 269 ? 25.799 3.373 -15.845 1.00 93.81 269 CYS A O 1
ATOM 2067 N N . ASN A 1 270 ? 25.809 1.369 -16.893 1.00 95.94 270 ASN A N 1
ATOM 2068 C CA . ASN A 1 270 ? 26.424 1.830 -18.139 1.00 95.94 270 ASN A CA 1
ATOM 2069 C C . ASN A 1 270 ? 25.365 2.270 -19.167 1.00 95.94 270 ASN A C 1
ATOM 2071 O O . ASN A 1 270 ? 24.171 2.032 -18.987 1.00 95.94 270 ASN A O 1
ATOM 2075 N N . ALA A 1 271 ? 25.800 2.928 -20.245 1.00 91.50 271 ALA A N 1
ATOM 2076 C CA . ALA A 1 271 ? 24.926 3.531 -21.254 1.00 91.50 271 ALA A CA 1
ATOM 2077 C C . ALA A 1 271 ? 23.890 2.559 -21.843 1.00 91.50 271 ALA A C 1
ATOM 2079 O O . ALA A 1 271 ? 22.743 2.944 -22.049 1.00 91.50 271 ALA A O 1
ATOM 2080 N N . ASP A 1 272 ? 24.274 1.304 -22.079 1.00 93.50 272 ASP A N 1
ATOM 2081 C CA . ASP A 1 272 ? 23.408 0.226 -22.567 1.00 93.50 272 ASP A CA 1
ATOM 2082 C C . ASP A 1 272 ? 22.249 -0.066 -21.605 1.00 93.50 272 ASP A C 1
ATOM 2084 O O . ASP A 1 272 ? 21.109 -0.250 -22.029 1.00 93.50 272 ASP A O 1
ATOM 2088 N N . GLU A 1 273 ? 22.505 -0.010 -20.300 1.00 92.19 273 GLU A N 1
ATOM 2089 C CA . GLU A 1 273 ? 21.480 -0.177 -19.273 1.00 92.19 273 GLU A CA 1
ATOM 2090 C C . GLU A 1 273 ? 20.567 1.054 -19.144 1.00 92.19 273 GLU A C 1
ATOM 2092 O O . GLU A 1 273 ? 19.474 0.946 -18.583 1.00 92.19 273 GLU A O 1
ATOM 2097 N N . LEU A 1 274 ? 20.988 2.224 -19.626 1.00 90.12 274 LEU A N 1
ATOM 2098 C CA . LEU A 1 274 ? 20.282 3.497 -19.442 1.00 90.12 274 LEU A CA 1
ATOM 2099 C C . LEU A 1 274 ? 19.506 3.963 -20.683 1.00 90.12 274 LEU A C 1
ATOM 2101 O O . LEU A 1 274 ? 18.777 4.955 -20.603 1.00 90.12 274 LEU A O 1
ATOM 2105 N N . GLN A 1 275 ? 19.629 3.266 -21.817 1.00 90.50 275 GLN A N 1
ATOM 2106 C CA . GLN A 1 275 ? 19.032 3.703 -23.080 1.00 90.50 275 GLN A CA 1
ATOM 2107 C C . GLN A 1 275 ? 17.519 3.929 -22.980 1.00 90.50 275 GLN A C 1
ATOM 2109 O O . GLN A 1 275 ? 16.765 3.108 -22.457 1.00 90.50 275 GLN A O 1
ATOM 2114 N N . GLY A 1 276 ? 17.067 5.062 -23.524 1.00 84.88 276 GLY A N 1
ATOM 2115 C CA . GLY A 1 276 ? 15.649 5.415 -23.610 1.00 84.88 276 GLY A CA 1
ATOM 2116 C C . GLY A 1 276 ? 15.000 5.844 -22.290 1.00 84.88 276 GLY A C 1
ATOM 2117 O O . GLY A 1 276 ? 13.794 6.099 -22.276 1.00 84.88 276 GLY A O 1
ATOM 2118 N N . LEU A 1 277 ? 15.767 5.943 -21.201 1.00 84.44 277 LEU A N 1
ATOM 2119 C CA . LEU A 1 277 ? 15.295 6.447 -19.915 1.00 84.44 277 LEU A CA 1
ATOM 2120 C C . LEU A 1 277 ? 15.542 7.954 -19.801 1.00 84.44 277 LEU A C 1
ATOM 2122 O O . LEU A 1 277 ? 16.556 8.473 -20.256 1.00 84.44 277 LEU A O 1
ATOM 2126 N N . ASN A 1 278 ? 14.625 8.669 -19.150 1.00 88.31 278 ASN A N 1
ATOM 2127 C CA . ASN A 1 278 ? 14.921 10.020 -18.674 1.00 88.31 278 ASN A CA 1
ATOM 2128 C C . ASN A 1 278 ? 15.764 9.953 -17.391 1.00 88.31 278 ASN A C 1
ATOM 2130 O O . ASN A 1 278 ? 15.805 8.919 -16.723 1.00 88.31 278 ASN A O 1
ATOM 2134 N N . ARG A 1 279 ? 16.392 11.070 -17.013 1.00 84.62 279 ARG A N 1
ATOM 2135 C CA . ARG A 1 279 ? 17.286 11.148 -15.848 1.00 84.62 279 ARG A CA 1
ATOM 2136 C C . ARG A 1 279 ? 16.679 10.564 -14.564 1.00 84.62 279 ARG A C 1
ATOM 2138 O O . ARG A 1 279 ? 17.298 9.704 -13.949 1.00 84.62 279 ARG A O 1
ATOM 2145 N N . SER A 1 280 ? 15.456 10.952 -14.198 1.00 79.69 280 SER A N 1
ATOM 2146 C CA . SER A 1 280 ? 14.787 10.433 -12.993 1.00 79.69 280 SER A CA 1
ATOM 2147 C C . SER A 1 280 ? 14.581 8.915 -13.049 1.00 79.69 280 SER A C 1
ATOM 2149 O O . SER A 1 280 ? 14.753 8.220 -12.052 1.00 79.69 280 SER A O 1
ATOM 2151 N N . SER A 1 281 ? 14.261 8.373 -14.225 1.00 82.00 281 SER A N 1
ATOM 2152 C CA . SER A 1 281 ? 14.115 6.926 -14.424 1.00 82.00 281 SER A CA 1
ATOM 2153 C C . SER A 1 281 ? 15.461 6.198 -14.353 1.00 82.00 281 SER A C 1
ATOM 2155 O O . SER A 1 281 ? 15.523 5.076 -13.853 1.00 82.00 281 SER A O 1
ATOM 2157 N N . MET A 1 282 ? 16.545 6.833 -14.810 1.00 87.06 282 MET A N 1
ATOM 2158 C CA . MET A 1 282 ? 17.903 6.302 -14.678 1.00 87.06 282 MET A CA 1
ATOM 2159 C C . MET A 1 282 ? 18.353 6.251 -13.207 1.00 87.06 282 MET A C 1
ATOM 2161 O O . MET A 1 282 ? 18.888 5.233 -12.771 1.00 87.06 282 MET A O 1
ATOM 2165 N N . GLU A 1 283 ? 18.084 7.306 -12.428 1.00 87.75 283 GLU A N 1
ATOM 2166 C CA . GLU A 1 283 ? 18.357 7.365 -10.982 1.00 87.75 283 GLU A CA 1
ATOM 2167 C C . GLU A 1 283 ? 17.597 6.263 -10.222 1.00 87.75 283 GLU A C 1
ATOM 2169 O O . GLU A 1 283 ? 18.183 5.522 -9.431 1.00 87.75 283 GLU A O 1
ATOM 2174 N N . VAL A 1 284 ? 16.304 6.078 -10.518 1.00 83.38 284 VAL A N 1
ATOM 2175 C CA . VAL A 1 284 ? 15.503 4.979 -9.949 1.00 83.38 284 VAL A CA 1
ATOM 2176 C C . VAL A 1 284 ? 16.083 3.616 -10.332 1.00 83.38 284 VAL A C 1
ATOM 2178 O O . VAL A 1 284 ? 16.183 2.732 -9.481 1.00 83.38 284 VAL A O 1
ATOM 2181 N N . LYS A 1 285 ? 16.509 3.437 -11.589 1.00 87.25 285 LYS A N 1
ATOM 2182 C CA . LYS A 1 285 ? 17.098 2.177 -12.059 1.00 87.25 285 LYS A CA 1
ATOM 2183 C C . LYS A 1 285 ? 18.393 1.836 -11.321 1.00 87.25 285 LYS A C 1
ATOM 2185 O O . LYS A 1 285 ? 18.521 0.714 -10.832 1.00 87.25 285 LYS A O 1
ATOM 2190 N N . VAL A 1 286 ? 19.334 2.777 -11.208 1.00 90.88 286 VAL A N 1
ATOM 2191 C CA . VAL A 1 286 ? 20.608 2.528 -10.511 1.00 90.88 286 VAL A CA 1
ATOM 2192 C C . VAL A 1 286 ? 20.398 2.338 -9.004 1.00 90.88 286 VAL A C 1
ATOM 2194 O O . VAL A 1 286 ? 21.024 1.457 -8.414 1.00 90.88 286 VAL A O 1
ATOM 2197 N N . ARG A 1 287 ? 19.451 3.067 -8.389 1.00 89.38 287 ARG A N 1
ATOM 2198 C CA . ARG A 1 287 ? 19.060 2.860 -6.987 1.00 89.38 287 ARG A CA 1
ATOM 2199 C C . ARG A 1 287 ? 18.510 1.451 -6.773 1.00 89.38 287 ARG A C 1
ATOM 2201 O O . ARG A 1 287 ? 18.986 0.749 -5.888 1.00 89.38 287 ARG A O 1
ATOM 2208 N N . ASN A 1 288 ? 17.575 0.998 -7.608 1.00 85.25 288 ASN A N 1
ATOM 2209 C CA . ASN A 1 288 ? 17.018 -0.354 -7.511 1.00 85.25 288 ASN A CA 1
ATOM 2210 C C . ASN A 1 288 ? 18.088 -1.434 -7.732 1.00 85.25 288 ASN A C 1
ATOM 2212 O O . ASN A 1 288 ? 18.113 -2.420 -6.997 1.00 85.25 288 ASN A O 1
ATOM 2216 N N . LYS A 1 289 ? 19.016 -1.233 -8.680 1.00 91.88 289 LYS A N 1
ATOM 2217 C CA . LYS A 1 289 ? 20.171 -2.126 -8.881 1.00 91.88 289 LYS A CA 1
ATOM 2218 C C . LYS A 1 289 ? 21.012 -2.236 -7.607 1.00 91.88 289 LYS A C 1
ATOM 2220 O O . LYS A 1 289 ? 21.338 -3.346 -7.194 1.00 91.88 289 LYS A O 1
ATOM 2225 N N . ALA A 1 290 ? 21.303 -1.110 -6.954 1.00 89.62 290 ALA A N 1
ATOM 2226 C CA . ALA A 1 290 ? 22.056 -1.091 -5.704 1.00 89.62 290 ALA A CA 1
ATOM 2227 C C . ALA A 1 290 ? 21.306 -1.774 -4.553 1.00 89.62 290 ALA A C 1
ATOM 2229 O O . ALA A 1 290 ? 21.861 -2.651 -3.893 1.00 89.62 290 ALA A O 1
ATOM 2230 N N . LEU A 1 291 ? 20.032 -1.437 -4.348 1.00 85.19 291 LEU A N 1
ATOM 2231 C CA . LEU A 1 291 ? 19.205 -2.066 -3.317 1.00 85.19 291 LEU A CA 1
ATOM 2232 C C . LEU A 1 291 ? 19.123 -3.589 -3.508 1.00 85.19 291 LEU A C 1
ATOM 2234 O O . LEU A 1 291 ? 19.256 -4.336 -2.541 1.00 85.19 291 LEU A O 1
ATOM 2238 N N . ASN A 1 292 ? 18.995 -4.063 -4.749 1.00 87.12 292 ASN A N 1
ATOM 2239 C CA . ASN A 1 292 ? 18.956 -5.492 -5.064 1.00 87.12 292 ASN A CA 1
ATOM 2240 C C . ASN A 1 292 ? 20.291 -6.197 -4.857 1.00 87.12 292 ASN A C 1
ATOM 2242 O O . ASN A 1 292 ? 20.331 -7.256 -4.232 1.00 87.12 292 ASN A O 1
ATOM 2246 N N . GLN A 1 293 ? 21.385 -5.602 -5.332 1.00 92.31 293 GLN A N 1
ATOM 2247 C CA . GLN A 1 293 ? 22.724 -6.166 -5.181 1.00 92.31 293 GLN A CA 1
ATOM 2248 C C . GLN A 1 293 ? 23.092 -6.376 -3.706 1.00 92.31 293 GLN A C 1
ATOM 2250 O O . GLN A 1 293 ? 23.703 -7.388 -3.363 1.00 92.31 293 GLN A O 1
ATOM 2255 N N . TYR A 1 294 ? 22.692 -5.448 -2.834 1.00 90.00 294 TYR A N 1
ATOM 2256 C CA . TYR A 1 294 ? 23.021 -5.488 -1.409 1.00 90.00 294 TYR A CA 1
ATOM 2257 C C . TYR A 1 294 ? 21.889 -6.010 -0.519 1.00 90.00 294 TYR A C 1
ATOM 2259 O O . TYR A 1 294 ? 22.067 -6.043 0.693 1.00 90.00 294 TYR A O 1
ATOM 2267 N N . LYS A 1 295 ? 20.754 -6.444 -1.089 1.00 88.19 295 LYS A N 1
ATOM 2268 C CA . LYS A 1 295 ? 19.549 -6.867 -0.345 1.00 88.19 295 LYS A CA 1
ATOM 2269 C C . LYS A 1 295 ? 19.112 -5.833 0.707 1.00 88.19 295 LYS A C 1
ATOM 2271 O O . LYS A 1 295 ? 18.789 -6.189 1.836 1.00 88.19 295 LYS A O 1
ATOM 2276 N N . ALA A 1 296 ? 19.162 -4.559 0.333 1.00 83.12 296 ALA A N 1
ATOM 2277 C CA . ALA A 1 296 ? 18.857 -3.424 1.194 1.00 83.12 296 ALA A CA 1
ATOM 2278 C C . ALA A 1 296 ? 17.444 -2.881 0.937 1.00 83.12 296 ALA A C 1
ATOM 2280 O O . ALA A 1 296 ? 16.925 -2.985 -0.180 1.00 83.12 296 ALA A O 1
ATOM 2281 N N . ASP A 1 297 ? 16.863 -2.241 1.952 1.00 72.25 297 ASP A N 1
ATOM 2282 C CA . ASP A 1 297 ? 15.579 -1.536 1.838 1.00 72.25 297 ASP A CA 1
ATOM 2283 C C . ASP A 1 297 ? 15.775 -0.086 1.407 1.00 72.25 297 ASP A C 1
ATOM 2285 O O . ASP A 1 297 ? 15.017 0.440 0.592 1.00 72.25 297 ASP A O 1
ATOM 2289 N N . VAL A 1 298 ? 16.826 0.550 1.930 1.00 79.50 298 VAL A N 1
ATOM 2290 C CA . VAL A 1 298 ? 17.149 1.958 1.699 1.00 79.50 298 VAL A CA 1
ATOM 2291 C C . VAL A 1 298 ? 18.659 2.153 1.557 1.00 79.50 298 VAL A C 1
ATOM 2293 O O . VAL A 1 298 ? 19.463 1.361 2.056 1.00 79.50 298 VAL A O 1
ATOM 2296 N N . LEU A 1 299 ? 19.057 3.224 0.869 1.00 73.75 299 LEU A N 1
ATOM 2297 C CA . LEU A 1 299 ? 20.433 3.714 0.854 1.00 73.75 299 LEU A CA 1
ATOM 2298 C C . LEU A 1 299 ? 20.511 5.001 1.676 1.00 73.75 299 LEU A C 1
ATOM 2300 O O . LEU A 1 299 ? 19.857 5.990 1.360 1.00 73.75 299 LEU A O 1
ATOM 2304 N N . LEU A 1 300 ? 21.324 4.990 2.727 1.00 73.38 300 LEU A N 1
ATOM 2305 C CA . LEU A 1 300 ? 21.627 6.175 3.522 1.00 73.38 300 LEU A CA 1
ATOM 2306 C C . LEU A 1 300 ? 22.701 7.019 2.836 1.00 73.38 300 LEU A C 1
ATOM 2308 O O . LEU A 1 300 ? 23.655 6.466 2.283 1.00 73.38 300 LEU A O 1
ATOM 2312 N N . ASN A 1 301 ? 22.586 8.346 2.950 1.00 75.44 301 ASN A N 1
ATOM 2313 C CA . ASN A 1 301 ? 23.523 9.311 2.362 1.00 75.44 301 ASN A CA 1
ATOM 2314 C C . ASN A 1 301 ? 23.744 9.062 0.862 1.00 75.44 301 ASN A C 1
ATOM 2316 O O . ASN A 1 301 ? 24.885 8.992 0.399 1.00 75.44 301 ASN A O 1
ATOM 2320 N N . GLU A 1 302 ? 22.651 8.846 0.129 1.00 85.06 302 GLU A N 1
ATOM 2321 C CA . GLU A 1 302 ? 22.727 8.552 -1.296 1.00 85.06 302 GLU A CA 1
ATOM 2322 C C . GLU A 1 302 ? 23.263 9.743 -2.100 1.00 85.06 302 GLU A C 1
ATOM 2324 O O . GLU A 1 302 ? 22.911 10.900 -1.868 1.00 85.06 302 GLU A O 1
ATOM 2329 N N . TYR A 1 303 ? 24.130 9.447 -3.062 1.00 83.56 303 TYR A N 1
ATOM 2330 C CA . TYR A 1 303 ? 24.715 10.435 -3.956 1.00 83.56 303 TYR A CA 1
ATOM 2331 C C . TYR A 1 303 ? 24.892 9.848 -5.355 1.00 83.56 303 TYR A C 1
ATOM 2333 O O . TYR A 1 303 ? 25.376 8.726 -5.505 1.00 83.56 303 TYR A O 1
ATOM 2341 N N . PHE A 1 304 ? 24.523 10.618 -6.379 1.00 90.12 304 PHE A N 1
ATOM 2342 C CA . PHE A 1 304 ? 24.611 10.210 -7.780 1.00 90.12 304 PHE A CA 1
ATOM 2343 C C . PHE A 1 304 ? 25.752 10.941 -8.488 1.00 90.12 304 PHE A C 1
ATOM 2345 O O . PHE A 1 304 ? 25.807 12.171 -8.499 1.00 90.12 304 PHE A O 1
ATOM 2352 N N . GLN A 1 305 ? 26.627 10.175 -9.130 1.00 92.44 305 GLN A N 1
ATOM 2353 C CA . GLN A 1 305 ? 27.669 10.654 -10.033 1.00 92.44 305 GLN A CA 1
ATOM 2354 C C . GLN A 1 305 ? 27.278 10.344 -11.475 1.00 92.44 305 GLN A C 1
ATOM 2356 O O . GLN A 1 305 ? 26.882 9.221 -11.783 1.00 92.44 305 GLN A O 1
ATOM 2361 N N . TYR A 1 306 ? 27.418 11.336 -12.353 1.00 94.75 306 TYR A N 1
ATOM 2362 C CA . TYR A 1 306 ? 27.077 11.236 -13.770 1.00 94.75 306 TYR A CA 1
ATOM 2363 C C . TYR A 1 306 ? 28.341 11.387 -14.601 1.00 94.75 306 TYR A C 1
ATOM 2365 O O . TYR A 1 306 ? 29.061 12.376 -14.455 1.00 94.75 306 TYR A O 1
ATOM 2373 N N . THR A 1 307 ? 28.564 10.448 -15.511 1.00 95.00 307 THR A N 1
ATOM 2374 C CA . THR A 1 307 ? 29.557 10.584 -16.574 1.00 95.00 307 THR A CA 1
ATOM 2375 C C . THR A 1 307 ? 28.806 10.784 -17.879 1.00 95.00 307 THR A C 1
ATOM 2377 O O . THR A 1 307 ? 27.925 9.992 -18.213 1.00 95.00 307 THR A O 1
ATOM 2380 N N . TYR A 1 308 ? 29.143 11.838 -18.614 1.00 94.31 308 TYR A N 1
ATOM 2381 C CA . TYR A 1 308 ? 28.532 12.144 -19.906 1.00 94.31 308 TYR A CA 1
ATOM 2382 C C . TYR A 1 308 ? 29.360 11.554 -21.050 1.00 94.31 308 TYR A C 1
ATOM 2384 O O . TYR A 1 308 ? 30.556 11.295 -20.902 1.00 94.31 308 TYR A O 1
ATOM 2392 N N . SER A 1 309 ? 28.713 11.323 -22.188 1.00 93.50 309 SER A N 1
ATOM 2393 C CA . SER A 1 309 ? 29.359 10.974 -23.450 1.00 93.50 309 SER A CA 1
ATOM 2394 C C . SER A 1 309 ? 30.353 12.056 -23.886 1.00 93.50 309 SER A C 1
ATOM 2396 O O . SER A 1 309 ? 30.333 13.187 -23.401 1.00 93.50 309 SER A O 1
ATOM 2398 N N . ALA A 1 310 ? 31.230 11.723 -24.837 1.00 94.00 310 ALA A N 1
ATOM 2399 C CA . ALA A 1 310 ? 32.256 12.648 -25.327 1.00 94.00 310 ALA A CA 1
ATOM 2400 C C . ALA A 1 310 ? 31.681 13.940 -25.945 1.00 94.00 310 ALA A C 1
ATOM 2402 O O . ALA A 1 310 ? 32.343 14.973 -25.925 1.00 94.00 310 ALA A O 1
ATOM 2403 N N . ASP A 1 311 ? 30.457 13.895 -26.477 1.00 92.31 311 ASP A N 1
ATOM 2404 C CA . ASP A 1 311 ? 29.744 15.063 -27.006 1.00 92.31 311 ASP A CA 1
ATOM 2405 C C . ASP A 1 311 ? 28.970 15.850 -25.929 1.00 92.31 311 ASP A C 1
ATOM 2407 O O . ASP A 1 311 ? 28.377 16.886 -26.232 1.00 92.31 311 ASP A O 1
ATOM 2411 N N . GLY A 1 312 ? 28.974 15.369 -24.680 1.00 90.62 312 GLY A N 1
ATOM 2412 C CA . GLY A 1 312 ? 28.337 15.995 -23.524 1.00 90.62 312 GLY A CA 1
ATOM 2413 C C . GLY A 1 312 ? 26.808 15.965 -23.530 1.00 90.62 312 GLY A C 1
ATOM 2414 O O . GLY A 1 312 ? 26.200 16.594 -22.665 1.00 90.62 312 GLY A O 1
ATOM 2415 N N . LYS A 1 313 ? 26.176 15.285 -24.496 1.00 88.38 313 LYS A N 1
ATOM 2416 C CA . LYS A 1 313 ? 24.714 15.307 -24.665 1.00 88.38 313 LYS A CA 1
ATOM 2417 C C . LYS A 1 313 ? 24.009 14.198 -23.904 1.00 88.38 313 LYS A C 1
ATOM 2419 O O . LYS A 1 313 ? 22.942 14.440 -23.343 1.00 88.38 313 LYS A O 1
ATOM 2424 N N . ASP A 1 314 ? 24.620 13.021 -23.856 1.00 90.38 314 ASP A N 1
ATOM 2425 C CA . ASP A 1 314 ? 24.021 11.832 -23.271 1.00 90.38 314 ASP A CA 1
ATOM 2426 C C . ASP A 1 314 ? 24.742 11.432 -21.983 1.00 90.38 314 ASP A C 1
ATOM 2428 O O . ASP A 1 314 ? 25.941 11.647 -21.805 1.00 90.38 314 ASP A O 1
ATOM 2432 N N . ILE A 1 315 ? 24.005 10.828 -21.054 1.00 92.19 315 ILE A N 1
ATOM 2433 C CA . ILE A 1 315 ? 24.591 10.244 -19.847 1.00 92.19 315 ILE A CA 1
ATOM 2434 C C . ILE A 1 315 ? 25.153 8.870 -20.226 1.00 92.19 315 ILE A C 1
ATOM 2436 O O . ILE A 1 315 ? 24.402 7.935 -20.497 1.00 92.19 315 ILE A O 1
ATOM 2440 N N . ALA A 1 316 ? 26.478 8.747 -20.241 1.00 91.81 316 ALA A N 1
ATOM 2441 C CA . ALA A 1 316 ? 27.179 7.504 -20.549 1.00 91.81 316 ALA A CA 1
ATOM 2442 C C . ALA A 1 316 ? 27.193 6.529 -19.363 1.00 91.81 316 ALA A C 1
ATOM 2444 O O . ALA A 1 316 ? 27.260 5.315 -19.554 1.00 91.81 316 ALA A O 1
ATOM 2445 N N . GLN A 1 317 ? 27.160 7.049 -18.136 1.00 95.31 317 GLN A N 1
ATOM 2446 C CA . GLN A 1 317 ? 27.212 6.238 -16.927 1.00 95.31 317 GLN A CA 1
ATOM 2447 C C . GLN A 1 317 ? 26.579 6.981 -15.751 1.00 95.31 317 GLN A C 1
ATOM 2449 O O . GLN A 1 317 ? 26.758 8.192 -15.607 1.00 95.31 317 GLN A O 1
ATOM 2454 N N . ILE A 1 318 ? 25.889 6.245 -14.880 1.00 95.31 318 ILE A N 1
ATOM 2455 C CA . ILE A 1 318 ? 25.474 6.746 -13.565 1.00 95.31 318 ILE A CA 1
ATOM 2456 C C . ILE A 1 318 ? 25.999 5.809 -12.495 1.00 95.31 318 ILE A C 1
ATOM 2458 O O . ILE A 1 318 ? 25.775 4.601 -12.562 1.00 95.31 318 ILE A O 1
ATOM 2462 N N . THR A 1 319 ? 26.642 6.382 -11.485 1.00 92.25 319 THR A N 1
ATOM 2463 C CA . THR A 1 319 ? 27.099 5.674 -10.293 1.00 92.25 319 THR A CA 1
ATOM 2464 C C . THR A 1 319 ? 26.364 6.207 -9.074 1.00 92.25 319 THR A C 1
ATOM 2466 O O . THR A 1 319 ? 26.385 7.408 -8.818 1.00 92.25 319 THR A O 1
ATOM 2469 N N . ILE A 1 320 ? 25.727 5.325 -8.308 1.00 89.69 320 ILE A N 1
ATOM 2470 C CA . ILE A 1 320 ? 25.167 5.653 -6.998 1.00 89.69 320 ILE A CA 1
ATOM 2471 C C . ILE A 1 320 ? 26.132 5.216 -5.900 1.00 89.69 320 ILE A C 1
ATOM 2473 O O . ILE A 1 320 ? 26.617 4.082 -5.893 1.00 89.69 320 ILE A O 1
ATOM 2477 N N . LEU A 1 321 ? 26.394 6.124 -4.965 1.00 86.94 321 LEU A N 1
ATOM 2478 C CA . LEU A 1 321 ? 27.100 5.852 -3.723 1.00 86.94 321 LEU A CA 1
ATOM 2479 C C . LEU A 1 321 ? 26.131 5.980 -2.555 1.00 86.94 321 LEU A C 1
ATOM 2481 O O . LEU A 1 321 ? 25.212 6.792 -2.594 1.00 86.94 321 LEU A O 1
ATOM 2485 N N . GLY A 1 322 ? 26.345 5.196 -1.507 1.00 86.25 322 GLY A N 1
ATOM 2486 C CA . GLY A 1 322 ? 25.534 5.263 -0.295 1.00 86.25 322 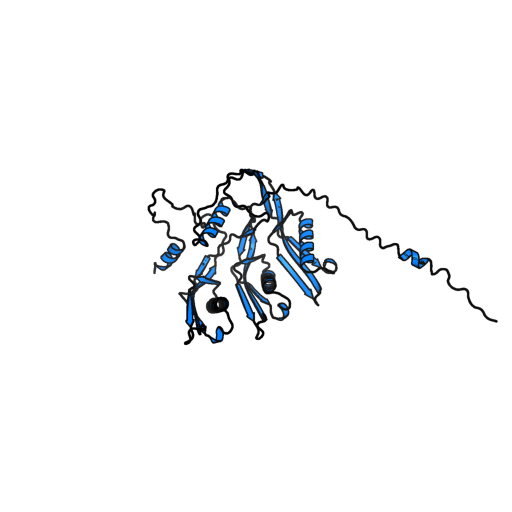GLY A CA 1
ATOM 2487 C C . GLY A 1 322 ? 25.927 4.186 0.702 1.00 86.25 322 GLY A C 1
ATOM 2488 O O . GLY A 1 322 ? 26.872 3.432 0.472 1.00 86.25 322 GLY A O 1
ATOM 2489 N N . THR A 1 323 ? 25.200 4.097 1.807 1.00 81.44 323 THR A N 1
ATOM 2490 C CA . THR A 1 323 ? 25.339 3.006 2.775 1.00 81.44 323 THR A CA 1
ATOM 2491 C C . THR A 1 323 ? 24.045 2.195 2.778 1.00 81.44 323 THR A C 1
ATOM 2493 O O . THR A 1 323 ? 23.009 2.737 3.168 1.00 81.44 323 THR A O 1
ATOM 2496 N N . PRO A 1 324 ? 24.059 0.923 2.349 1.00 80.38 324 PRO A N 1
ATOM 2497 C CA . PRO A 1 324 ? 22.858 0.106 2.335 1.00 80.38 324 PRO A CA 1
ATOM 2498 C C . PRO A 1 324 ? 22.398 -0.178 3.760 1.00 80.38 324 PRO A C 1
ATOM 2500 O O . PRO A 1 324 ? 23.199 -0.565 4.618 1.00 80.38 324 PRO A O 1
ATOM 2503 N N . ALA A 1 325 ? 21.105 -0.006 3.999 1.00 69.69 325 ALA A N 1
ATOM 2504 C CA . ALA A 1 325 ? 20.475 -0.309 5.268 1.00 69.69 325 ALA A CA 1
ATOM 2505 C C . ALA A 1 325 ? 19.176 -1.089 5.067 1.00 69.69 325 ALA A C 1
ATOM 2507 O O . ALA A 1 325 ? 18.517 -0.991 4.029 1.00 69.69 325 ALA A O 1
ATOM 2508 N N . VAL A 1 326 ? 18.829 -1.868 6.084 1.00 73.00 326 VAL A N 1
ATOM 2509 C CA . VAL A 1 326 ? 17.545 -2.561 6.193 1.00 73.00 326 VAL A CA 1
ATOM 2510 C C . VAL A 1 326 ? 16.792 -2.065 7.406 1.00 73.00 326 VAL A C 1
ATOM 2512 O O . VAL A 1 326 ? 17.406 -1.724 8.423 1.00 73.00 326 VAL A O 1
ATOM 2515 N N . TYR A 1 327 ? 15.470 -2.058 7.313 1.00 74.38 327 TYR A N 1
ATOM 2516 C CA . TYR A 1 327 ? 14.645 -1.858 8.489 1.00 74.38 327 TYR A CA 1
ATOM 2517 C C . TYR A 1 327 ? 14.728 -3.100 9.380 1.00 74.38 327 TYR A C 1
ATOM 2519 O O . TYR A 1 327 ? 14.610 -4.242 8.927 1.00 74.38 327 TYR A O 1
ATOM 2527 N N . HIS A 1 328 ? 14.943 -2.873 10.668 1.00 70.69 328 HIS A N 1
ATOM 2528 C CA . HIS A 1 328 ? 14.941 -3.905 11.695 1.00 70.69 328 HIS A CA 1
ATOM 2529 C C . HIS A 1 328 ? 14.313 -3.372 12.982 1.00 70.69 328 HIS A C 1
ATOM 2531 O O . HIS A 1 328 ? 14.104 -2.170 13.119 1.00 70.69 328 HIS A O 1
ATOM 2537 N N . ASN A 1 329 ? 14.005 -4.277 13.915 1.00 70.94 329 ASN A N 1
ATOM 2538 C CA . ASN A 1 329 ? 13.498 -3.946 15.250 1.00 70.94 329 ASN A CA 1
ATOM 2539 C C . ASN A 1 329 ? 12.327 -2.949 15.239 1.00 70.94 329 ASN A C 1
ATOM 2541 O O . ASN A 1 329 ? 12.369 -1.937 15.930 1.00 70.94 329 ASN A O 1
ATOM 2545 N N . PHE A 1 330 ? 11.284 -3.210 14.448 1.00 68.31 330 PHE A N 1
ATOM 2546 C CA . PHE A 1 330 ? 10.095 -2.360 14.475 1.00 68.31 330 PHE A CA 1
ATOM 2547 C C . PHE A 1 330 ? 9.496 -2.323 15.881 1.00 68.31 330 PHE A C 1
ATOM 2549 O O . PHE A 1 330 ? 9.198 -3.370 16.460 1.00 68.31 330 PHE A O 1
ATOM 2556 N N . HIS A 1 331 ? 9.306 -1.120 16.409 1.00 61.69 331 HIS A N 1
ATOM 2557 C CA . HIS A 1 331 ? 8.674 -0.896 17.700 1.00 61.69 331 HIS A CA 1
ATOM 2558 C C . HIS A 1 331 ? 7.750 0.330 17.638 1.00 61.69 331 HIS A C 1
ATOM 2560 O O . HIS A 1 331 ? 7.949 1.239 16.822 1.00 61.69 331 HIS A O 1
ATOM 2566 N N . PRO A 1 332 ? 6.681 0.359 18.455 1.00 60.34 332 PRO A N 1
ATOM 2567 C CA . PRO A 1 332 ? 5.933 1.593 18.664 1.00 60.34 332 PRO A CA 1
ATOM 2568 C C . PRO A 1 332 ? 6.864 2.684 19.196 1.00 60.34 332 PRO A C 1
ATOM 2570 O O . PRO A 1 332 ? 7.679 2.407 20.071 1.00 60.34 332 PRO A O 1
ATOM 2573 N N . ILE A 1 333 ? 6.697 3.912 18.700 1.00 58.53 333 ILE A N 1
ATOM 2574 C CA . ILE A 1 333 ? 7.470 5.073 19.163 1.00 58.53 333 ILE A CA 1
ATOM 2575 C C . ILE A 1 333 ? 7.279 5.225 20.672 1.00 58.53 333 ILE A C 1
ATOM 2577 O O . ILE A 1 333 ? 6.162 5.483 21.135 1.00 58.53 333 ILE A O 1
ATOM 2581 N N . ALA A 1 334 ? 8.352 5.075 21.444 1.00 65.44 334 ALA A N 1
ATOM 2582 C CA . ALA A 1 334 ? 8.306 5.329 22.872 1.00 65.44 334 ALA A CA 1
ATOM 2583 C C . ALA A 1 334 ? 8.287 6.843 23.137 1.00 65.44 334 ALA A C 1
ATOM 2585 O O . ALA A 1 334 ? 8.874 7.639 22.405 1.00 65.44 334 ALA A O 1
ATOM 2586 N N . ALA A 1 335 ? 7.623 7.270 24.216 1.00 61.25 335 ALA A N 1
ATOM 2587 C CA . ALA A 1 335 ? 7.471 8.694 24.538 1.00 61.25 335 ALA A CA 1
ATOM 2588 C C . ALA A 1 335 ? 8.813 9.446 24.687 1.00 61.25 335 ALA A C 1
ATOM 2590 O O . ALA A 1 335 ? 8.846 10.663 24.542 1.00 61.25 335 ALA A O 1
ATOM 2591 N N . ASN A 1 336 ? 9.900 8.725 24.978 1.00 61.47 336 ASN A N 1
ATOM 2592 C CA . ASN A 1 336 ? 11.266 9.226 25.137 1.00 61.47 336 ASN A CA 1
ATOM 2593 C C . ASN A 1 336 ? 12.125 9.168 23.857 1.00 61.47 336 ASN A C 1
ATOM 2595 O O . ASN A 1 336 ? 13.221 9.716 23.862 1.00 61.47 336 ASN A O 1
ATOM 2599 N N . GLU A 1 337 ? 11.675 8.504 22.790 1.00 51.72 337 GLU A N 1
ATOM 2600 C CA . GLU A 1 337 ? 12.371 8.448 21.484 1.00 51.72 337 GLU A CA 1
ATOM 2601 C C . GLU A 1 337 ? 11.995 9.620 20.575 1.00 51.72 337 GLU A C 1
ATOM 2603 O O . GLU A 1 337 ? 12.554 9.843 19.503 1.00 51.72 337 GLU A O 1
ATOM 2608 N N . VAL A 1 338 ? 11.027 10.395 21.036 1.00 52.62 338 VAL A N 1
ATOM 2609 C CA . VAL A 1 338 ? 10.544 11.598 20.402 1.00 52.62 338 VAL A CA 1
ATOM 2610 C C . VAL A 1 338 ? 11.548 12.709 20.673 1.00 52.62 338 VAL A C 1
ATOM 2612 O O . VAL A 1 338 ? 11.708 13.140 21.815 1.00 52.62 338 VAL A O 1
ATOM 2615 N N . LEU A 1 339 ? 12.196 13.199 19.616 1.00 48.66 339 LEU A N 1
ATOM 2616 C CA . LEU A 1 339 ? 12.979 14.430 19.680 1.00 48.66 339 LEU A CA 1
ATOM 2617 C C . LEU A 1 339 ? 12.074 15.549 20.198 1.00 48.66 339 LEU A C 1
ATOM 2619 O O . LEU A 1 339 ? 11.079 15.875 19.553 1.00 48.66 339 LEU A O 1
ATOM 2623 N N . ASP A 1 340 ? 12.405 16.118 21.357 1.00 48.00 340 ASP A N 1
ATOM 2624 C CA . ASP A 1 340 ? 11.753 17.326 21.845 1.00 48.00 340 ASP A CA 1
ATOM 2625 C C . ASP A 1 340 ? 12.185 18.492 20.942 1.00 48.00 340 ASP A C 1
ATOM 2627 O O . ASP A 1 340 ? 13.326 18.949 21.039 1.00 48.00 340 ASP A O 1
ATOM 2631 N N . PRO A 1 341 ? 11.312 19.013 20.059 1.00 45.44 341 PRO A N 1
ATOM 2632 C CA . PRO A 1 341 ? 11.680 20.126 19.193 1.00 45.44 341 PRO A CA 1
ATOM 2633 C C . PRO A 1 341 ? 11.880 21.430 19.984 1.00 45.44 341 PRO A C 1
ATOM 2635 O O . PRO A 1 341 ? 12.240 22.445 19.392 1.00 45.44 341 PRO A O 1
ATOM 2638 N N . THR A 1 342 ? 11.599 21.437 21.294 1.00 43.56 342 THR A N 1
ATOM 2639 C CA . THR A 1 342 ? 11.753 22.597 22.177 1.00 43.56 342 THR A CA 1
ATOM 2640 C C . THR A 1 342 ? 13.062 22.611 22.962 1.00 43.56 342 THR A C 1
ATOM 2642 O O . THR A 1 342 ? 13.307 23.573 23.694 1.00 43.56 342 THR A O 1
ATOM 2645 N N . SER A 1 343 ? 13.956 21.630 22.776 1.00 43.12 343 SER A N 1
ATOM 2646 C CA . SER A 1 343 ? 15.295 21.722 23.354 1.00 43.12 343 SER A CA 1
ATOM 2647 C C . SER A 1 343 ? 16.117 22.813 22.647 1.00 43.12 343 SER A C 1
ATOM 2649 O O . SER A 1 343 ? 16.668 22.612 21.567 1.00 43.12 343 SER A O 1
ATOM 2651 N N . THR A 1 344 ? 16.169 23.959 23.333 1.00 39.34 344 THR A N 1
ATOM 2652 C CA . THR A 1 344 ? 17.108 25.092 23.264 1.00 39.34 344 THR A CA 1
ATOM 2653 C C . THR A 1 344 ? 16.975 26.090 22.109 1.00 39.34 344 THR A C 1
ATOM 2655 O O . THR A 1 344 ? 17.692 26.034 21.117 1.00 39.34 344 THR A O 1
ATOM 2658 N N . VAL A 1 345 ? 16.176 27.134 22.351 1.00 36.91 345 VAL A N 1
ATOM 2659 C CA . VAL A 1 345 ? 16.609 28.511 22.064 1.00 36.91 345 VAL A CA 1
ATOM 2660 C C . VAL A 1 345 ? 16.724 29.206 23.420 1.00 36.91 345 VAL A C 1
ATOM 2662 O O . VAL A 1 345 ? 15.708 29.509 24.043 1.00 36.91 345 VAL A O 1
ATOM 2665 N N . ASN A 1 346 ? 17.948 29.398 23.917 1.00 45.22 346 ASN A N 1
ATOM 2666 C CA . ASN A 1 346 ? 18.161 30.300 25.049 1.00 45.22 346 ASN A CA 1
ATOM 2667 C C . ASN A 1 346 ? 17.838 31.728 24.589 1.00 45.22 346 ASN A C 1
ATOM 2669 O O . ASN A 1 346 ? 18.095 32.084 23.437 1.00 45.22 346 ASN A O 1
ATOM 2673 N N . ALA A 1 347 ? 17.274 32.542 25.482 1.00 49.19 347 ALA A N 1
ATOM 2674 C CA . ALA A 1 347 ? 16.805 33.904 25.200 1.00 49.19 347 ALA A CA 1
ATOM 2675 C C . ALA A 1 347 ? 17.929 34.894 24.817 1.00 49.19 347 ALA A C 1
ATOM 2677 O O . ALA A 1 347 ? 17.660 36.062 24.537 1.00 49.19 347 ALA A O 1
ATOM 2678 N N . ASP A 1 348 ? 19.170 34.414 24.766 1.00 45.75 348 ASP A N 1
ATOM 2679 C CA . ASP A 1 348 ? 20.379 35.228 24.809 1.00 45.75 348 ASP A CA 1
ATOM 2680 C C . ASP A 1 348 ? 21.084 35.276 23.440 1.00 45.75 348 ASP A C 1
ATOM 2682 O O . ASP A 1 348 ? 22.085 35.966 23.279 1.00 45.75 348 ASP A O 1
ATOM 2686 N N . GLY A 1 349 ? 20.579 34.558 22.428 1.00 42.00 349 GLY A N 1
ATOM 2687 C CA . GLY A 1 349 ? 21.122 34.586 21.063 1.00 42.00 349 GLY A CA 1
ATOM 2688 C C . GLY A 1 349 ? 22.502 33.937 20.887 1.00 42.00 349 GLY A C 1
ATOM 2689 O O . GLY A 1 349 ? 22.983 33.851 19.758 1.00 42.00 349 GLY A O 1
ATOM 2690 N N . GLU A 1 350 ? 23.124 33.435 21.953 1.00 36.94 350 GLU A N 1
ATOM 2691 C CA . GLU A 1 350 ? 24.307 32.584 21.859 1.00 36.94 350 GLU A CA 1
ATOM 2692 C C . GLU A 1 350 ? 23.893 31.127 21.635 1.00 36.94 350 GLU A C 1
ATOM 2694 O O . GLU A 1 350 ? 23.013 30.591 22.317 1.00 36.94 350 GLU A O 1
ATOM 2699 N N . ALA A 1 351 ? 24.519 30.491 20.641 1.00 36.72 351 ALA A N 1
ATOM 2700 C CA . ALA A 1 351 ? 24.330 29.082 20.344 1.00 36.72 351 ALA A CA 1
ATOM 2701 C C . ALA A 1 351 ? 24.762 28.257 21.561 1.00 36.72 351 ALA A C 1
ATOM 2703 O O . ALA A 1 351 ? 25.950 28.027 21.779 1.00 36.72 351 ALA A O 1
ATOM 2704 N N . ALA A 1 352 ? 23.791 27.810 22.359 1.00 41.44 352 ALA A N 1
ATOM 2705 C CA . ALA A 1 352 ? 24.021 26.702 23.268 1.00 41.44 352 ALA A CA 1
ATOM 2706 C C . ALA A 1 352 ? 24.552 25.534 22.428 1.00 41.44 352 ALA A C 1
ATOM 2708 O O . ALA A 1 352 ? 24.006 25.259 21.355 1.00 41.44 352 ALA A O 1
ATOM 2709 N N . GLU A 1 353 ? 25.611 24.868 22.891 1.00 43.44 353 GLU A N 1
ATOM 2710 C CA . GLU A 1 353 ? 26.012 23.565 22.363 1.00 43.44 353 GLU A CA 1
ATOM 2711 C C . GLU A 1 353 ? 24.830 22.610 22.562 1.00 43.44 353 GLU A C 1
ATOM 2713 O O . GLU A 1 353 ? 24.649 22.004 23.618 1.00 43.44 353 GLU A O 1
ATOM 2718 N N . GLY A 1 354 ? 23.944 22.576 21.567 1.00 42.81 354 GLY A N 1
ATOM 2719 C CA . GLY A 1 354 ? 22.764 21.736 21.578 1.00 42.81 354 GLY A CA 1
ATOM 2720 C C . GLY A 1 354 ? 23.173 20.265 21.597 1.00 42.81 354 GLY A C 1
ATOM 2721 O O . GLY A 1 354 ? 24.283 19.918 21.172 1.00 42.81 354 GLY A O 1
ATOM 2722 N N . PRO A 1 355 ? 22.290 19.365 22.056 1.00 43.09 355 PRO A N 1
ATOM 2723 C CA . PRO A 1 355 ? 22.483 17.952 21.786 1.00 43.09 355 PRO A CA 1
ATOM 2724 C C . PRO A 1 355 ? 22.629 17.779 20.271 1.00 43.09 355 PRO A C 1
ATOM 2726 O O . PRO A 1 355 ? 21.821 18.295 19.498 1.00 43.09 355 PRO A O 1
ATOM 2729 N N . ALA A 1 356 ? 23.713 17.108 19.877 1.00 41.06 356 ALA A N 1
ATOM 2730 C CA . ALA A 1 356 ? 24.072 16.800 18.500 1.00 41.06 356 ALA A CA 1
ATOM 2731 C C . ALA A 1 356 ? 22.812 16.497 17.673 1.00 41.06 356 ALA A C 1
ATOM 2733 O O . ALA A 1 356 ? 22.029 15.622 18.056 1.00 41.06 356 ALA A O 1
ATOM 2734 N N . SER A 1 357 ? 22.617 17.210 16.554 1.00 44.41 357 SER A N 1
ATOM 2735 C CA . SER A 1 357 ? 21.516 16.933 15.624 1.00 44.41 357 SER A CA 1
ATOM 2736 C C . SER A 1 357 ? 21.438 15.428 15.339 1.00 44.41 357 SER A C 1
ATOM 2738 O O . SER A 1 357 ? 22.438 14.725 15.458 1.00 44.41 357 SER A O 1
ATOM 2740 N N . PHE A 1 358 ? 20.283 14.882 14.955 1.00 41.62 358 PHE A N 1
ATOM 2741 C CA . PHE A 1 358 ? 20.185 13.453 14.611 1.00 41.62 358 PHE A CA 1
ATOM 2742 C C . PHE A 1 358 ? 21.279 13.024 13.611 1.00 41.62 358 PHE A C 1
ATOM 2744 O O . PHE A 1 358 ? 21.869 11.953 13.745 1.00 41.62 358 PHE A O 1
ATOM 2751 N N . ILE A 1 359 ? 21.647 13.922 12.689 1.00 40.41 359 ILE A N 1
ATOM 2752 C CA . ILE A 1 359 ? 22.779 13.742 11.780 1.00 40.41 359 ILE A CA 1
ATOM 2753 C C . ILE A 1 359 ? 24.120 13.775 12.522 1.00 40.41 359 ILE A C 1
ATOM 2755 O O . ILE A 1 359 ? 24.931 12.887 12.294 1.00 40.41 359 ILE A O 1
ATOM 2759 N N . ASP A 1 360 ? 24.365 14.700 13.448 1.00 40.38 360 ASP A N 1
ATOM 2760 C CA . ASP A 1 360 ? 25.594 14.724 14.257 1.00 40.38 360 ASP A CA 1
ATOM 2761 C C . ASP A 1 360 ? 25.696 13.547 15.234 1.00 40.38 360 ASP A C 1
ATOM 2763 O O . ASP A 1 360 ? 26.792 13.060 15.489 1.00 40.38 360 ASP A O 1
ATOM 2767 N N . THR A 1 361 ? 24.578 13.042 15.753 1.00 44.97 361 THR A N 1
ATOM 2768 C CA . THR A 1 361 ? 24.521 11.846 16.602 1.00 44.97 361 THR A CA 1
ATOM 2769 C C . THR A 1 361 ? 24.857 10.604 15.781 1.00 44.97 361 THR A C 1
ATOM 2771 O O . THR A 1 361 ? 25.703 9.810 16.192 1.00 44.97 361 THR A O 1
ATOM 2774 N N . ILE A 1 362 ? 24.297 10.484 14.572 1.00 40.22 362 ILE A N 1
ATOM 2775 C CA . ILE A 1 362 ? 24.664 9.445 13.603 1.00 40.22 362 ILE A CA 1
ATOM 2776 C C . ILE A 1 362 ? 26.138 9.583 13.188 1.00 40.22 362 ILE A C 1
ATOM 2778 O O . ILE A 1 362 ? 26.877 8.602 13.212 1.00 40.22 362 ILE A O 1
ATOM 2782 N N . LEU A 1 363 ? 26.614 10.786 12.861 1.00 38.84 363 LEU A N 1
ATOM 2783 C CA . LEU A 1 363 ? 27.996 11.038 12.438 1.00 38.84 363 LEU A CA 1
ATOM 2784 C C . LEU A 1 363 ? 29.009 10.825 13.574 1.00 38.84 363 LEU A C 1
ATOM 2786 O O . LEU A 1 363 ? 30.102 10.321 13.319 1.00 38.84 363 LEU A O 1
ATOM 2790 N N . ASN A 1 364 ? 28.666 11.142 14.824 1.00 39.31 364 ASN A N 1
ATOM 2791 C CA . ASN A 1 364 ? 29.518 10.890 15.990 1.00 39.31 364 ASN A CA 1
ATOM 2792 C C . ASN A 1 364 ? 29.561 9.402 16.368 1.00 39.31 364 ASN A C 1
ATOM 2794 O O . ASN A 1 364 ? 30.608 8.925 16.812 1.00 39.31 364 ASN A O 1
ATOM 2798 N N . LEU A 1 365 ? 28.495 8.642 16.092 1.00 38.59 365 LEU A N 1
ATOM 2799 C CA . LEU A 1 365 ? 28.504 7.173 16.126 1.00 38.59 365 LEU A CA 1
ATOM 2800 C C . LEU A 1 365 ? 29.514 6.569 15.131 1.00 38.59 365 LEU A C 1
ATOM 2802 O O . LEU A 1 365 ? 30.053 5.495 15.390 1.00 38.59 365 LEU A O 1
ATOM 2806 N N . PHE A 1 366 ? 29.845 7.278 14.045 1.00 41.19 366 PHE A N 1
ATOM 2807 C CA . PHE A 1 366 ? 30.857 6.863 13.064 1.00 41.19 366 PHE A CA 1
ATOM 2808 C C . PHE A 1 366 ? 32.275 7.407 13.321 1.00 41.19 366 PHE A C 1
ATOM 2810 O O . PHE A 1 366 ? 33.212 6.944 12.673 1.00 41.19 366 PHE A O 1
ATOM 2817 N N . LYS A 1 367 ? 32.466 8.350 14.258 1.00 36.72 367 LYS A N 1
ATOM 2818 C CA . LYS A 1 367 ? 33.794 8.890 14.628 1.00 36.72 367 LYS A CA 1
ATOM 2819 C C . LYS A 1 367 ? 34.499 8.107 15.741 1.00 36.72 367 LYS A C 1
ATOM 2821 O O . LYS A 1 367 ? 35.700 8.275 15.920 1.00 36.72 367 LYS A O 1
ATOM 2826 N N . LYS A 1 368 ? 33.791 7.242 16.478 1.00 36.44 368 LYS A N 1
ATOM 2827 C CA . LYS A 1 368 ? 34.409 6.277 17.403 1.00 36.44 368 LYS A CA 1
ATOM 2828 C C . LYS A 1 368 ? 34.703 4.957 16.683 1.00 36.44 368 LYS A C 1
ATOM 2830 O O . LYS A 1 368 ? 33.969 3.983 16.833 1.00 36.44 368 LYS A O 1
ATOM 2835 N N . LYS A 1 369 ? 35.792 4.938 15.919 1.00 35.94 369 LYS A N 1
ATOM 2836 C CA . LYS A 1 369 ? 36.583 3.738 15.628 1.00 35.94 369 LYS A CA 1
ATOM 2837 C C . LYS A 1 369 ? 38.054 4.100 15.579 1.00 35.94 369 LYS A C 1
ATOM 2839 O O . LYS A 1 369 ? 38.369 5.092 14.890 1.00 35.94 369 LYS A O 1
#

Radius of gyration: 29.9 Å; chains: 1; bounding box: 108×71×71 Å

Foldseek 3Di:
DDDDDDDDPPPPVVVVVVPPPPPPPPPPPPPPPPPPPQPPFADEFAKEWEKPWDQDKFKFKDFQVNCPPPDPVRVVQQRQLVRCVVVVALGFDLKDWDFDADPVRHTGMIMIMGIGIHTDDMFGDDPLNLVLVVVVVVVVPPPDDDPDDDDDDDFDWHKYWTKDWADKDKDKDFDPSQVPDDPVRSVVVRQVVRCVVVVAPHWPSKGKDFDADPNGTGMIMIMTIGMHTHDTDTDRDGRPDDPDDPDHDYDYFKDFDKDFQDPKDKFKDFPVRCPPHDPVRVVVVRQVVVCVVRVASDFAPKDKDFDADPVRPHTGMIMIIGTGIHGHDIDGDDPVNRPPPPQDDDPPPDDDPTDQDPVRVVVVVVVPD

Organism: NCBI:txid2840839

Sequence (369 aa):
MKKLFIFKSNTLIALAILLSACGTTVNYYSATSETINLGKNVMIQPILAQLDVTPTHVTATLNANELEGLDVSKAKTTVSAKALSTTNADVLVAPRYEMEYDAEKKLSKLTVFGYPAKYSSFRSATANDMKQAIAVAKTDDQTQNNANYVTSKVSNTQMVAEVKVGDKATITLKGNELTGLNEKTALKKAKEQLIRTTNADFLIAENYTVSVKNSVMETFTFTAFPAFYQNYRKYVVADNIFNMTTEPQLIYSTVGDLKTLSGKISVTCNADELQGLNRSSMEVKVRNKALNQYKADVLLNEYFQYTYSADGKDIAQITILGTPAVYHNFHPIAANEVLDPTSTVNADGEAAEGPASFIDTILNLFKKK

pLDDT: mean 70.78, std 21.25, range [27.66, 96.88]

Secondary structure (DSSP, 8-state):
--------SSSSSTTTGGGS-------------------S-EEEPPEEEEEEE-SS-EEEEEEHHHHTT--HHHHHHHHHHHHHHHHT-SEEEEEEEEEEE-TTS-EEEEEEEEEEEEEEEEEEPPHHHHHHHHHHHHHS-TT-------------EEEEEEEEE---EEEEEEGGGGTT--HHHHHHHHHHHHHHHHT-SEEEEEEEEEEEETTEEEEEEEEEEEEEEEEEEEEE--TTS----SS--EEE-EEEEEEE-SS-EEEEEEHHHHTT--HHHHHHHHHHHHHHHHT-SEEEEEEEEEEE-TTSSSEEEEEEEEEEEEEEEEEEPPTTTS--TTS---TTSS----S--HHHHHHHHTT--